Protein AF-A0A6N6KMP3-F1 (afdb_monomer)

Secondary structure (DSSP, 8-state):
---SS--PPP---GGGGEETTTTEEPP--SSPPPPHHHHHHHHHHH--HHHHHHHHHHHHHHHTTTT-BPTTS--EEEEEETTT-HHHHHHHHHHHHHHHHHTT---SSS---TTTTSTT-EEEEEE-TT-SSGGGSEEEEEEEEE--TTTGGGSTTTTT-EE-HHHHTS-EEEEEEEEE-HHHHHH-HHHHHHHHHHHHHHHHHH-TTS-EEE-PPP--HHHHTTTHHHHHHHHHHHH----SSEE-

Sequence (248 aa):
MKNKLKAEELNADPAQYFDNEKGLYNPVPVFPFLTEQDVIDTVAGMIDGDILRKEIDTLTHHSEFSDSIITNTNYVICLIRWHEYPELVKMLSIIREWAFRSEGGGVGDADYDDFDLQSEMEQLIILNPDAEDLHGCIVGGYRFVIHNEQTYEHGPMGDHFQFSEKFKQEKWVELGRSFINPYIQMRDKRGSIDFVLHGLGYINAKYPETKGFFGKVTLYNIYEQQGADAFFLAVAKKYFCQSDDVFV

Radius of gyration: 19.0 Å; Cα contacts (8 Å, |Δi|>4): 388; chains: 1; bounding box: 40×50×45 Å

Foldseek 3Di:
DPQLPAWDFDPDDQVVQQDPVVRAGFFDARTDADDPVSLLVLCVVPADPVLQLVLLVVQLVVQVVPVQADPPASKGKDKDACPPRPRVNQLQQSQLQNFQRVQRGHRGNGDDDPLSNDPQKIKTWIADSPDPRPNRGTFWTWIKGKAALPCCCVHPCVVPKDFDSVLRHFIEIETDSGGGRPVNCVVPVPVSVVRHVVNLVVVCVVCVRHPYYDYDDDRDPSCVRRCNVVVVVVCCVVPPDDDPGMGD

Nearest PDB structures (foldseek):
  2g0b-assembly11_D  TM=6.116E-01  e=8.071E-03  uncultured bacterium
  5jpq-assembly1_j  TM=4.821E-01  e=4.080E-02  Thermochaetoides thermophila
  6rxt-assembly1_CR  TM=5.560E-01  e=1.711E-01  Thermochaetoides thermophila
  7mq8-assembly1_NJ  TM=4.884E-01  e=1.177E-01  Homo sapiens
  4hkf-assembly1_A  TM=5.386E-01  e=3.847E-01  Danio rerio

Solvent-accessible surface area (backbone atoms only — not comparable to full-atom values): 14029 Å² total; per-residue (Å²): 131,78,79,78,54,53,54,65,80,48,94,68,67,68,80,80,35,51,36,79,89,77,74,40,45,47,74,56,46,46,25,75,64,74,51,73,64,59,50,51,58,44,45,74,74,74,49,56,66,72,58,31,49,52,50,48,52,52,52,52,57,55,32,77,80,42,101,30,56,44,85,100,56,78,36,34,54,42,80,43,46,59,82,78,41,62,48,54,44,52,50,49,18,41,44,43,26,47,26,34,16,70,60,39,42,52,60,50,63,43,47,80,58,78,62,53,71,38,91,73,28,34,36,40,38,32,30,33,80,85,43,88,50,77,86,52,27,50,43,25,29,33,32,36,36,76,36,45,66,84,42,52,73,77,39,89,58,26,80,66,38,50,69,32,72,76,50,33,73,43,31,36,34,41,45,41,79,72,42,50,22,56,78,47,36,77,77,35,62,64,59,45,52,51,54,42,50,48,46,54,52,50,51,47,69,75,44,69,82,43,80,47,76,47,65,86,84,86,83,43,72,37,36,54,71,57,49,44,54,61,51,50,51,52,50,43,70,71,75,51,79,90,65,86,44,60,47,119

Mean predicted aligned error: 6.11 Å

Structure (mmCIF, N/CA/C/O backbone):
data_AF-A0A6N6KMP3-F1
#
_entry.id   AF-A0A6N6KMP3-F1
#
loop_
_atom_site.group_PDB
_atom_site.id
_atom_site.type_symbol
_atom_site.label_atom_id
_atom_site.label_alt_id
_atom_site.label_comp_id
_atom_site.label_asym_id
_atom_site.label_entity_id
_atom_site.label_seq_id
_atom_site.pdbx_PDB_ins_code
_atom_site.Cartn_x
_atom_site.Cartn_y
_atom_site.Cartn_z
_atom_site.occupancy
_atom_site.B_iso_or_equiv
_atom_site.auth_seq_id
_atom_site.auth_comp_id
_atom_site.auth_asym_id
_atom_site.auth_atom_id
_atom_site.pdbx_PDB_model_num
ATOM 1 N N . MET A 1 1 ? -7.975 2.717 -21.475 1.00 50.44 1 MET A N 1
ATOM 2 C CA . MET A 1 1 ? -6.552 2.329 -21.360 1.00 50.44 1 MET A CA 1
ATOM 3 C C . MET A 1 1 ? -6.217 1.366 -22.487 1.00 50.44 1 MET A C 1
ATOM 5 O O . MET A 1 1 ? -7.117 0.682 -22.956 1.00 50.44 1 MET A O 1
ATOM 9 N N . LYS A 1 2 ? -4.973 1.350 -22.979 1.00 51.84 2 LYS A N 1
ATOM 10 C CA . LYS A 1 2 ? -4.492 0.228 -23.802 1.00 51.84 2 LYS A CA 1
ATOM 11 C C . LYS A 1 2 ? -4.362 -0.979 -22.861 1.00 51.84 2 LYS A C 1
ATOM 13 O O . LYS A 1 2 ? -3.824 -0.781 -21.778 1.00 51.84 2 LYS A O 1
ATOM 18 N N . ASN A 1 3 ? -4.834 -2.161 -23.266 1.00 63.94 3 ASN A N 1
ATOM 19 C CA . ASN A 1 3 ? -4.744 -3.406 -22.486 1.00 63.94 3 ASN A CA 1
ATOM 20 C C . ASN A 1 3 ? -3.289 -3.908 -22.427 1.00 63.94 3 ASN A C 1
ATOM 22 O O . ASN A 1 3 ? -2.947 -4.881 -23.095 1.00 63.94 3 ASN A O 1
ATOM 26 N N . LYS A 1 4 ? -2.399 -3.160 -21.770 1.00 68.38 4 LYS A N 1
ATOM 27 C CA . LYS A 1 4 ? -0.954 -3.417 -21.786 1.00 68.38 4 LYS A CA 1
ATOM 28 C C . LYS A 1 4 ? -0.533 -4.486 -20.787 1.00 68.38 4 LYS A C 1
ATOM 30 O O . LYS A 1 4 ? 0.397 -5.220 -21.093 1.00 68.38 4 LYS A O 1
ATOM 35 N N . LEU A 1 5 ? -1.193 -4.563 -19.630 1.00 78.69 5 LEU A N 1
ATOM 36 C CA . LEU A 1 5 ? -0.863 -5.549 -18.601 1.00 78.69 5 LEU A CA 1
ATOM 37 C C . LEU A 1 5 ? -1.937 -6.630 -18.486 1.00 78.69 5 LEU A C 1
ATOM 39 O O . LEU A 1 5 ? -1.693 -7.631 -17.827 1.00 78.69 5 LEU A O 1
ATOM 43 N N . LYS A 1 6 ? -3.103 -6.492 -19.123 1.00 79.19 6 LYS A N 1
ATOM 44 C CA . LYS A 1 6 ? -4.164 -7.500 -19.057 1.00 79.19 6 LYS A CA 1
ATOM 45 C C . LYS A 1 6 ? -3.660 -8.895 -19.446 1.00 79.19 6 LYS A C 1
ATOM 47 O O . LYS A 1 6 ? -3.143 -9.098 -20.543 1.00 79.19 6 LYS A O 1
ATOM 52 N N . ALA A 1 7 ? -3.863 -9.847 -18.543 1.00 76.56 7 ALA A N 1
ATOM 53 C CA . ALA A 1 7 ? -3.438 -11.231 -18.684 1.00 76.56 7 ALA A CA 1
ATOM 54 C C . A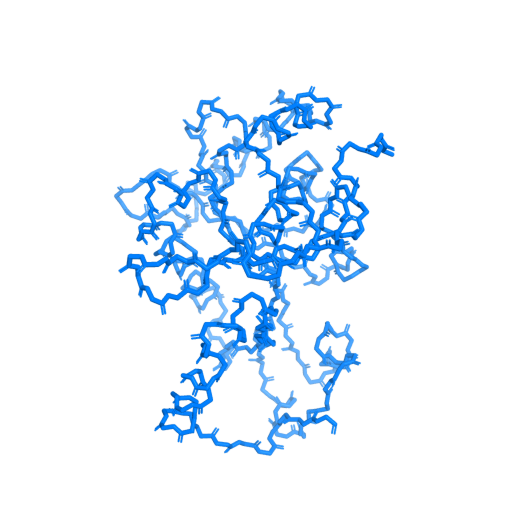LA A 1 7 ? -4.620 -12.175 -18.938 1.00 76.56 7 ALA A C 1
ATOM 56 O O . ALA A 1 7 ? -5.740 -11.925 -18.491 1.00 76.56 7 ALA A O 1
ATOM 57 N N . GLU A 1 8 ? -4.346 -13.286 -19.620 1.00 78.25 8 GLU A N 1
ATOM 58 C CA . GLU A 1 8 ? -5.228 -14.455 -19.659 1.00 78.25 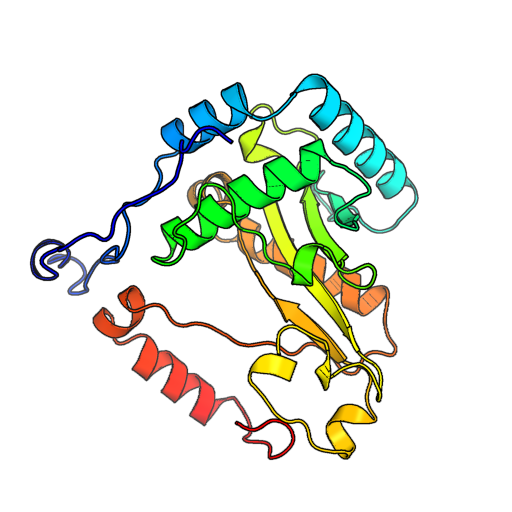8 GLU A CA 1
ATOM 59 C C . GLU A 1 8 ? -4.728 -15.511 -18.664 1.00 78.25 8 GLU A C 1
ATOM 61 O O . GLU A 1 8 ? -3.536 -15.566 -18.355 1.00 78.25 8 GLU A O 1
ATOM 66 N N . GLU A 1 9 ? -5.645 -16.326 -18.142 1.00 77.31 9 GLU A N 1
ATOM 67 C CA . GLU A 1 9 ? -5.324 -17.396 -17.194 1.00 77.31 9 GLU A CA 1
ATOM 68 C C . GLU A 1 9 ? -4.389 -18.435 -17.831 1.00 77.31 9 GLU A C 1
ATOM 70 O O . GLU A 1 9 ? -4.577 -18.860 -18.976 1.00 77.31 9 GLU A O 1
ATOM 75 N N . LEU A 1 10 ? -3.369 -18.850 -17.082 1.00 76.50 10 LEU A N 1
ATOM 76 C CA . LEU A 1 10 ? -2.407 -19.855 -17.511 1.00 76.50 10 LEU A CA 1
ATOM 77 C C . LEU A 1 10 ? -2.836 -21.250 -17.056 1.00 76.50 10 LEU A C 1
ATOM 79 O O . LEU A 1 10 ? -3.041 -21.503 -15.874 1.00 76.50 10 LEU A O 1
ATOM 83 N N . ASN A 1 11 ? -2.828 -22.205 -17.987 1.00 75.50 11 ASN A N 1
ATOM 84 C CA . ASN A 1 11 ? -2.826 -23.629 -17.647 1.00 75.50 11 ASN A CA 1
ATOM 85 C C . ASN A 1 11 ? -1.380 -24.099 -17.420 1.00 75.50 11 ASN A C 1
ATOM 87 O O . ASN A 1 11 ? -0.785 -24.738 -18.290 1.00 75.50 11 ASN A O 1
ATOM 91 N N . ALA A 1 12 ? -0.791 -23.723 -16.282 1.00 73.31 12 ALA A N 1
ATOM 92 C CA . ALA A 1 12 ? 0.568 -24.119 -15.911 1.00 73.31 12 ALA A CA 1
ATOM 93 C C . ALA A 1 12 ? 0.590 -25.518 -15.264 1.00 73.31 12 ALA A C 1
ATOM 95 O O . ALA A 1 12 ? -0.240 -25.821 -14.410 1.00 73.31 12 ALA A O 1
ATOM 96 N N . ASP A 1 13 ? 1.553 -26.364 -15.646 1.00 80.38 13 ASP A N 1
ATOM 97 C CA . ASP A 1 13 ? 1.805 -27.654 -14.990 1.00 80.38 13 ASP A CA 1
ATOM 98 C C . ASP A 1 13 ? 2.639 -27.432 -13.713 1.00 80.38 13 ASP A C 1
ATOM 100 O O . ASP A 1 13 ? 3.815 -27.062 -13.825 1.00 80.38 13 ASP A O 1
ATOM 104 N N . PRO A 1 14 ? 2.089 -27.669 -12.502 1.00 75.38 14 PRO A N 1
ATOM 105 C CA . PRO A 1 14 ? 2.801 -27.435 -11.246 1.00 75.38 14 PRO A CA 1
ATOM 106 C C . PRO A 1 14 ? 4.126 -28.197 -11.137 1.00 75.38 14 PRO A C 1
ATOM 108 O O . PRO A 1 14 ? 5.061 -27.715 -10.497 1.00 75.38 14 PRO A O 1
ATOM 111 N N . ALA A 1 15 ? 4.249 -29.357 -11.795 1.00 79.69 15 ALA A N 1
ATOM 112 C CA . ALA A 1 15 ? 5.469 -30.162 -11.757 1.00 79.69 15 ALA A CA 1
ATOM 113 C C . ALA A 1 15 ? 6.693 -29.418 -12.323 1.00 79.69 15 ALA A C 1
ATOM 115 O O . ALA A 1 15 ? 7.821 -29.681 -11.907 1.00 79.69 15 ALA A O 1
ATOM 116 N N . GLN A 1 16 ? 6.481 -28.462 -13.233 1.00 81.56 16 GLN A N 1
ATOM 117 C CA . GLN A 1 16 ? 7.553 -27.670 -13.849 1.00 81.56 16 GLN A CA 1
ATOM 118 C C . GLN A 1 16 ? 8.160 -26.631 -12.900 1.00 81.56 16 GLN A C 1
ATOM 120 O O . GLN A 1 16 ? 9.253 -26.130 -13.155 1.00 81.56 16 GLN A O 1
ATOM 125 N N . TYR A 1 17 ? 7.471 -26.320 -11.802 1.00 79.38 17 TYR A N 1
ATOM 126 C CA . TYR A 1 17 ? 7.887 -25.306 -10.838 1.00 79.38 17 TYR A CA 1
ATOM 127 C C . TYR A 1 17 ? 8.555 -25.911 -9.600 1.00 79.38 17 TYR A C 1
ATOM 129 O O . TYR A 1 17 ? 8.973 -25.168 -8.716 1.00 79.38 17 TYR A O 1
ATOM 137 N N . PHE A 1 18 ? 8.708 -27.235 -9.522 1.00 80.38 18 PHE A N 1
ATOM 138 C CA . PHE A 1 18 ? 9.383 -27.879 -8.399 1.00 80.38 18 PHE A CA 1
ATOM 139 C C . PHE A 1 18 ? 10.895 -27.593 -8.399 1.00 80.38 18 PHE A C 1
ATOM 141 O O . PHE A 1 18 ? 11.622 -27.972 -9.321 1.00 80.38 18 PHE A O 1
ATOM 148 N N . ASP A 1 19 ? 11.382 -26.943 -7.343 1.00 79.00 19 ASP A N 1
ATOM 149 C CA . ASP A 1 19 ? 12.804 -26.729 -7.093 1.00 79.00 19 ASP A CA 1
ATOM 150 C C . ASP A 1 19 ? 13.384 -27.970 -6.400 1.00 79.00 19 ASP A C 1
ATOM 152 O O . ASP A 1 19 ? 13.209 -28.183 -5.196 1.00 79.00 19 ASP A O 1
ATOM 156 N N . ASN A 1 20 ? 14.086 -28.801 -7.174 1.00 84.75 20 ASN A N 1
ATOM 157 C CA . ASN A 1 20 ? 14.710 -30.028 -6.673 1.00 84.75 20 ASN A CA 1
ATOM 158 C C . ASN A 1 20 ? 15.816 -29.768 -5.639 1.00 84.75 20 ASN A C 1
ATOM 160 O O . ASN A 1 20 ? 16.082 -30.641 -4.815 1.00 84.75 20 ASN A O 1
ATOM 164 N N . GLU A 1 21 ? 16.465 -28.601 -5.669 1.00 83.44 21 GLU A N 1
ATOM 165 C CA . GLU A 1 21 ? 17.522 -28.264 -4.712 1.00 83.44 21 GLU A CA 1
ATOM 166 C C . GLU A 1 21 ? 16.935 -27.856 -3.361 1.00 83.44 21 GLU A C 1
ATOM 168 O O . GLU A 1 21 ? 17.443 -28.260 -2.313 1.00 83.44 21 GLU A O 1
ATOM 173 N N . LYS A 1 22 ? 15.844 -27.081 -3.375 1.00 77.94 22 LYS A N 1
ATOM 174 C CA . LYS A 1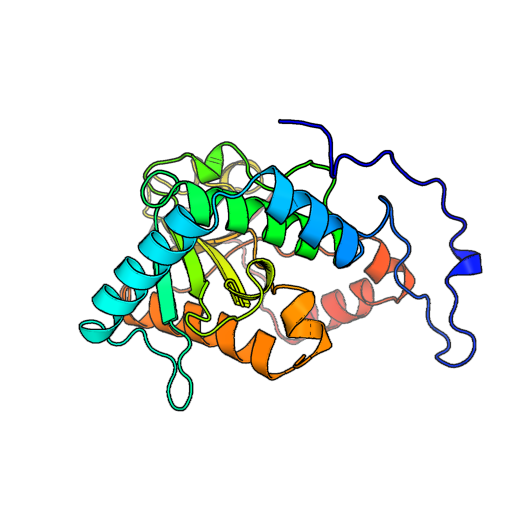 22 ? 15.156 -26.635 -2.153 1.00 77.94 22 LYS A CA 1
ATOM 175 C C . LYS A 1 22 ? 14.133 -27.640 -1.626 1.00 77.94 22 LYS A C 1
ATOM 177 O O . LYS A 1 22 ? 13.713 -27.518 -0.478 1.00 77.94 22 LYS A O 1
ATOM 182 N N . GLY A 1 23 ? 13.725 -28.610 -2.444 1.00 79.31 23 GLY A N 1
ATOM 183 C CA . GLY A 1 23 ? 12.670 -29.568 -2.110 1.00 79.31 23 GLY A CA 1
ATOM 184 C C . GLY A 1 23 ? 11.295 -28.913 -1.947 1.00 79.31 23 GLY A C 1
ATOM 185 O O . GLY A 1 23 ? 10.485 -29.390 -1.155 1.00 79.31 23 GLY A O 1
ATOM 186 N N . LEU A 1 24 ? 11.049 -27.802 -2.648 1.00 75.75 24 LEU A N 1
ATOM 187 C CA . LEU A 1 24 ? 9.839 -26.982 -2.539 1.00 75.75 24 LEU A CA 1
ATOM 188 C C . LEU A 1 24 ? 9.375 -26.532 -3.928 1.00 75.75 24 LEU A C 1
ATOM 190 O O . LEU A 1 24 ? 10.182 -26.396 -4.844 1.00 75.75 24 LEU A O 1
ATOM 194 N N . TYR A 1 25 ? 8.081 -26.262 -4.086 1.00 70.12 25 TYR A N 1
ATOM 195 C CA . TYR A 1 25 ? 7.560 -25.636 -5.302 1.00 70.12 25 TYR A CA 1
ATOM 196 C C . TYR A 1 25 ? 7.893 -24.142 -5.323 1.00 70.12 25 TYR A C 1
ATOM 198 O O . TYR A 1 25 ? 7.677 -23.434 -4.341 1.00 70.12 25 TYR A O 1
ATOM 206 N N . ASN A 1 26 ? 8.390 -23.654 -6.457 1.00 72.69 26 ASN A N 1
ATOM 207 C CA . ASN A 1 26 ? 8.360 -22.232 -6.771 1.00 72.69 26 ASN A CA 1
ATOM 208 C C . ASN A 1 26 ? 6.904 -21.783 -6.997 1.00 72.69 26 ASN A C 1
ATOM 210 O O . ASN A 1 26 ? 6.050 -22.616 -7.313 1.00 72.69 26 ASN A O 1
ATOM 214 N N . PRO A 1 27 ? 6.608 -20.477 -6.874 1.00 69.81 27 PRO A N 1
ATOM 215 C CA . PRO A 1 27 ? 5.282 -19.950 -7.170 1.00 69.81 27 PRO A CA 1
ATOM 216 C C . PRO A 1 27 ? 4.770 -20.357 -8.559 1.00 69.81 27 PRO A C 1
ATOM 218 O O . PRO A 1 27 ? 5.424 -20.076 -9.564 1.00 69.81 27 PRO A O 1
ATOM 221 N N . VAL A 1 28 ? 3.593 -20.992 -8.608 1.00 71.56 28 VAL A N 1
ATOM 222 C CA . VAL A 1 28 ? 2.886 -21.341 -9.852 1.00 71.56 28 VAL A CA 1
ATOM 223 C C . VAL A 1 28 ? 1.883 -20.237 -10.200 1.00 71.56 28 VAL A C 1
ATOM 225 O O . VAL A 1 28 ? 0.859 -20.110 -9.526 1.00 71.56 28 VAL A O 1
ATOM 228 N N . PRO A 1 29 ? 2.144 -19.423 -11.231 1.00 70.00 29 PRO A N 1
ATOM 229 C CA . PRO A 1 29 ? 1.262 -18.322 -11.582 1.00 70.00 29 PRO A CA 1
ATOM 230 C C . PRO A 1 29 ? -0.087 -18.827 -12.105 1.00 70.00 29 PRO A C 1
ATOM 232 O O . PRO A 1 29 ? -0.127 -19.641 -13.026 1.00 70.00 29 PRO A O 1
ATOM 235 N N . VAL A 1 30 ? -1.185 -18.277 -11.580 1.00 69.31 30 VAL A N 1
ATOM 236 C CA . VAL A 1 30 ? -2.512 -18.377 -12.222 1.00 69.31 30 VAL A CA 1
ATOM 237 C C . VAL A 1 30 ? -2.580 -17.434 -13.435 1.00 69.31 30 VAL A C 1
ATOM 239 O O . VAL A 1 30 ? -3.180 -17.765 -14.453 1.00 69.31 30 VAL A O 1
ATOM 242 N N . PHE A 1 31 ? -1.880 -16.297 -13.369 1.00 78.44 31 PHE A N 1
ATOM 243 C CA . PHE A 1 31 ? -1.705 -15.324 -14.453 1.00 78.44 31 PHE A CA 1
ATOM 244 C C . PHE A 1 31 ? -0.211 -15.034 -14.664 1.00 78.44 31 PHE A C 1
ATOM 246 O O . PHE A 1 31 ? 0.537 -15.055 -13.687 1.00 78.44 31 PHE A O 1
ATOM 253 N N . PRO A 1 32 ? 0.260 -14.740 -15.892 1.00 77.25 32 PRO A N 1
ATOM 254 C CA . PRO A 1 32 ? 1.677 -14.523 -16.172 1.00 77.25 32 PRO A CA 1
ATOM 255 C C . PRO A 1 32 ? 2.263 -13.408 -15.307 1.00 77.25 32 PRO A C 1
ATOM 257 O O . PRO A 1 32 ? 1.720 -12.307 -15.284 1.00 77.25 32 PRO A O 1
ATOM 260 N N . PHE A 1 33 ? 3.394 -13.666 -14.649 1.00 82.50 33 PHE A N 1
ATOM 261 C CA . PHE A 1 33 ? 4.142 -12.635 -13.928 1.00 82.50 33 PHE A CA 1
ATOM 262 C C . PHE A 1 33 ? 4.510 -11.462 -14.846 1.00 82.50 33 PHE A C 1
ATOM 264 O O . PHE A 1 33 ? 4.796 -11.662 -16.025 1.00 82.50 33 PHE A O 1
ATOM 271 N N . LEU A 1 34 ? 4.554 -10.250 -14.286 1.00 86.44 34 LEU A N 1
ATOM 272 C CA . LEU A 1 34 ? 5.099 -9.086 -14.984 1.00 86.44 34 LEU A CA 1
ATOM 273 C C . LEU A 1 34 ? 6.614 -9.024 -14.822 1.00 86.44 34 LEU A C 1
ATOM 275 O O . LEU A 1 34 ? 7.138 -9.119 -13.706 1.00 86.44 34 LEU A O 1
ATOM 279 N N . THR A 1 35 ? 7.311 -8.815 -15.934 1.00 90.19 35 THR A N 1
ATOM 280 C CA . THR A 1 35 ? 8.724 -8.444 -15.913 1.00 90.19 35 THR A CA 1
ATOM 281 C C . THR A 1 35 ? 8.876 -6.963 -15.569 1.00 90.19 35 THR A C 1
ATOM 283 O O . THR A 1 35 ? 7.962 -6.163 -15.762 1.00 90.19 35 THR A O 1
ATOM 286 N N . GLU A 1 36 ? 10.061 -6.569 -15.094 1.00 93.25 36 GLU A N 1
ATOM 287 C CA . GLU A 1 36 ? 10.375 -5.149 -14.886 1.00 93.25 36 GLU A CA 1
ATOM 288 C C . GLU A 1 36 ? 10.214 -4.341 -16.191 1.00 93.25 36 GLU A C 1
ATOM 290 O O . GLU A 1 36 ? 9.711 -3.220 -16.162 1.00 93.25 36 GLU A O 1
ATOM 295 N N . GLN A 1 37 ? 10.548 -4.927 -17.349 1.00 93.38 37 GLN A N 1
ATOM 296 C CA . GLN A 1 37 ? 10.396 -4.260 -18.644 1.00 93.38 37 GLN A CA 1
ATOM 297 C C . GLN A 1 37 ? 8.925 -4.006 -19.007 1.00 93.38 37 GLN A C 1
ATOM 299 O O . GLN A 1 37 ? 8.612 -2.926 -19.503 1.00 93.38 37 GLN A O 1
ATOM 304 N N . ASP A 1 38 ? 8.015 -4.943 -18.711 1.00 92.06 38 ASP A N 1
ATOM 305 C CA . ASP A 1 38 ? 6.574 -4.753 -18.951 1.00 92.06 38 ASP A CA 1
ATOM 306 C C . ASP A 1 38 ? 6.037 -3.538 -18.177 1.00 92.06 38 ASP A C 1
ATOM 308 O O . ASP A 1 38 ? 5.211 -2.763 -18.676 1.00 92.06 38 ASP A O 1
ATOM 312 N N . VAL A 1 39 ? 6.538 -3.346 -16.953 1.00 94.25 39 VAL A N 1
ATOM 313 C CA . VAL A 1 39 ? 6.183 -2.211 -16.095 1.00 94.25 39 VAL A CA 1
ATOM 314 C C . VAL A 1 39 ? 6.790 -0.919 -16.625 1.00 94.25 39 VAL A C 1
ATOM 316 O O . VAL A 1 39 ? 6.062 0.063 -16.762 1.00 94.25 39 VAL A O 1
ATOM 319 N N . ILE A 1 40 ? 8.072 -0.919 -16.999 1.00 94.81 40 ILE A N 1
ATOM 320 C CA . ILE A 1 40 ? 8.741 0.239 -17.615 1.00 94.81 40 ILE A CA 1
ATOM 321 C C . ILE A 1 40 ? 7.985 0.698 -18.869 1.00 94.81 40 ILE A C 1
ATOM 323 O O . ILE A 1 40 ? 7.652 1.879 -19.000 1.00 94.81 40 ILE A O 1
ATOM 327 N N . ASP A 1 41 ? 7.643 -0.229 -19.764 1.00 93.19 41 ASP A N 1
ATOM 328 C CA . ASP A 1 41 ? 6.931 0.064 -21.014 1.00 93.19 41 ASP A CA 1
ATOM 329 C C . ASP A 1 41 ? 5.502 0.569 -20.766 1.00 93.19 41 ASP A C 1
ATOM 331 O O . ASP A 1 41 ? 4.935 1.345 -21.556 1.00 93.19 41 ASP A O 1
ATOM 335 N N . THR A 1 42 ? 4.886 0.122 -19.672 1.00 92.62 42 THR A N 1
ATOM 336 C CA . THR A 1 42 ? 3.564 0.584 -19.246 1.00 92.62 42 THR A CA 1
ATOM 337 C C . THR A 1 42 ? 3.642 1.993 -18.682 1.00 92.62 42 THR A C 1
ATOM 339 O O . THR A 1 42 ? 2.932 2.866 -19.186 1.00 92.62 42 THR A O 1
ATOM 342 N N . VAL A 1 43 ? 4.557 2.244 -17.742 1.00 93.94 43 VAL A N 1
ATOM 343 C CA . VAL A 1 43 ? 4.823 3.566 -17.157 1.00 93.94 43 VAL A CA 1
ATOM 344 C C . VAL A 1 43 ? 5.132 4.582 -18.252 1.00 93.94 43 VAL A C 1
ATOM 346 O O . VAL A 1 43 ? 4.434 5.588 -18.357 1.00 93.94 43 VAL A O 1
ATOM 349 N N . ALA A 1 44 ? 6.070 4.278 -19.152 1.00 92.62 44 ALA A N 1
ATOM 350 C CA . ALA A 1 44 ? 6.448 5.166 -20.254 1.00 92.62 44 ALA A CA 1
ATOM 351 C C . ALA A 1 44 ? 5.284 5.502 -21.206 1.00 92.62 44 ALA A C 1
ATOM 353 O O . ALA A 1 44 ? 5.317 6.511 -21.906 1.00 92.62 44 ALA A O 1
ATOM 354 N N . GLY A 1 45 ? 4.255 4.650 -21.273 1.00 91.00 45 GLY A N 1
ATOM 355 C CA . GLY A 1 45 ? 3.095 4.865 -22.138 1.00 91.00 45 GLY A CA 1
ATOM 356 C C . GLY A 1 45 ? 1.852 5.427 -21.451 1.00 91.00 45 GLY A C 1
ATOM 357 O O . GLY A 1 45 ? 0.889 5.719 -22.163 1.00 91.00 45 GLY A O 1
ATOM 358 N N . MET A 1 46 ? 1.822 5.500 -20.118 1.00 90.69 46 MET A N 1
ATOM 359 C CA . MET A 1 46 ? 0.611 5.826 -19.348 1.00 90.69 46 MET A CA 1
ATOM 360 C C . MET A 1 46 ? 0.797 6.930 -18.311 1.00 90.69 46 MET A C 1
ATOM 362 O O . MET A 1 46 ? -0.207 7.509 -17.898 1.00 90.69 46 MET A O 1
ATOM 366 N N . ILE A 1 47 ? 2.037 7.209 -17.918 1.00 94.81 47 ILE A N 1
ATOM 367 C CA . ILE A 1 47 ? 2.376 8.195 -16.897 1.00 94.81 47 ILE A CA 1
ATOM 368 C C . ILE A 1 47 ? 3.018 9.413 -17.551 1.00 94.81 47 ILE A C 1
ATOM 370 O O . ILE A 1 47 ? 3.949 9.285 -18.350 1.00 94.81 47 ILE A O 1
ATOM 374 N N . ASP A 1 48 ? 2.543 10.598 -17.178 1.00 97.00 48 ASP A N 1
ATOM 375 C CA . ASP A 1 48 ? 3.245 11.849 -17.454 1.00 97.00 48 ASP A CA 1
ATOM 376 C C . ASP A 1 48 ? 4.308 12.066 -16.368 1.00 97.00 48 ASP A C 1
ATOM 378 O O . ASP A 1 48 ? 4.010 12.441 -15.232 1.00 97.00 48 ASP A O 1
ATOM 382 N N . GLY A 1 49 ? 5.566 11.787 -16.714 1.00 96.06 49 GLY A N 1
ATOM 383 C CA . GLY A 1 49 ? 6.681 11.857 -15.771 1.00 96.06 49 GLY A CA 1
ATOM 384 C C . GLY A 1 49 ? 6.923 13.255 -15.197 1.00 96.06 49 GLY A C 1
ATOM 385 O O . GLY A 1 49 ? 7.350 13.364 -14.049 1.00 96.06 49 GLY A O 1
ATOM 386 N N . ASP A 1 50 ? 6.627 14.319 -15.946 1.00 96.94 50 ASP A N 1
ATOM 387 C CA . ASP A 1 50 ? 6.841 15.692 -15.481 1.00 96.94 50 ASP A CA 1
ATOM 388 C C . ASP A 1 50 ? 5.772 16.106 -14.466 1.00 96.94 50 ASP A C 1
ATOM 390 O O . ASP A 1 50 ? 6.070 16.799 -13.489 1.00 96.94 50 ASP A O 1
ATOM 394 N N . ILE A 1 51 ? 4.521 15.688 -14.682 1.00 97.94 51 ILE A N 1
ATOM 395 C CA . ILE A 1 51 ? 3.437 15.908 -13.717 1.00 97.94 51 ILE A CA 1
ATOM 396 C C . ILE A 1 51 ? 3.670 15.054 -12.468 1.00 97.94 51 ILE A C 1
ATOM 398 O O . ILE A 1 51 ? 3.626 15.596 -11.365 1.00 97.94 51 ILE A O 1
ATOM 402 N N . LEU A 1 52 ? 4.006 13.768 -12.627 1.00 98.06 52 LEU A N 1
ATOM 403 C CA . LEU A 1 52 ? 4.293 12.881 -11.497 1.00 98.06 52 LEU A CA 1
ATOM 404 C C . LEU A 1 52 ? 5.414 13.436 -10.607 1.00 98.06 52 LEU A C 1
ATOM 406 O O . LEU A 1 52 ? 5.271 13.462 -9.387 1.00 98.06 52 LEU A O 1
ATOM 410 N N . ARG A 1 53 ? 6.515 13.921 -11.198 1.00 97.38 53 ARG A N 1
ATOM 411 C CA . ARG A 1 53 ? 7.614 14.524 -10.425 1.00 97.38 53 ARG A CA 1
ATOM 412 C C . ARG A 1 53 ? 7.152 15.748 -9.635 1.00 97.38 53 ARG A C 1
ATOM 414 O O . ARG A 1 53 ? 7.463 15.841 -8.457 1.00 97.38 53 ARG A O 1
ATOM 421 N N . LYS A 1 54 ? 6.327 16.625 -10.218 1.00 98.06 54 LYS A N 1
ATOM 422 C CA . LYS A 1 54 ? 5.755 17.776 -9.490 1.00 98.06 54 LYS A CA 1
ATOM 423 C C . LYS A 1 54 ? 4.839 17.361 -8.338 1.00 98.06 54 LYS A C 1
ATOM 425 O O . LYS A 1 54 ? 4.841 18.014 -7.293 1.00 98.06 54 LYS A O 1
ATOM 430 N N . GLU A 1 55 ? 4.036 16.314 -8.526 1.00 98.19 55 GLU A N 1
ATOM 431 C CA . GLU A 1 55 ? 3.182 15.762 -7.467 1.00 98.19 55 GLU A CA 1
ATOM 432 C C . GLU A 1 55 ? 4.032 15.213 -6.310 1.00 98.19 55 GLU A C 1
ATOM 434 O O . GLU A 1 55 ? 3.767 15.538 -5.151 1.00 98.19 55 GLU A O 1
ATOM 439 N N . ILE A 1 56 ? 5.097 14.466 -6.626 1.00 97.75 56 ILE A N 1
ATOM 440 C CA . ILE A 1 56 ? 6.065 13.959 -5.642 1.00 97.75 56 ILE A CA 1
ATOM 441 C C . ILE A 1 56 ? 6.768 15.116 -4.927 1.00 97.75 56 ILE A C 1
ATOM 443 O O . ILE A 1 56 ? 6.782 15.130 -3.703 1.00 97.75 56 ILE A O 1
ATOM 447 N N . ASP A 1 57 ? 7.278 16.116 -5.647 1.00 96.75 57 ASP A N 1
ATOM 448 C CA . ASP A 1 57 ? 7.950 17.282 -5.055 1.00 96.75 57 ASP A CA 1
ATOM 449 C C . ASP A 1 57 ? 7.031 18.034 -4.082 1.00 96.75 57 ASP A C 1
ATOM 451 O O . ASP A 1 57 ? 7.451 18.443 -2.999 1.00 96.75 57 ASP A O 1
ATOM 455 N N . THR A 1 58 ? 5.752 18.177 -4.441 1.00 96.88 58 THR A N 1
ATOM 456 C CA . THR A 1 58 ? 4.738 18.804 -3.581 1.00 96.88 58 THR A CA 1
ATOM 457 C C . THR A 1 58 ? 4.543 18.013 -2.287 1.00 96.88 58 THR A C 1
ATOM 459 O O . THR A 1 58 ? 4.531 18.593 -1.200 1.00 96.88 58 THR A O 1
ATOM 462 N N . LEU A 1 59 ? 4.412 16.687 -2.386 1.00 96.06 59 LEU A N 1
ATOM 463 C CA . LEU A 1 59 ? 4.257 15.801 -1.230 1.00 96.06 59 LEU A CA 1
ATOM 464 C C . LEU A 1 59 ? 5.509 15.780 -0.346 1.00 96.06 59 LEU A C 1
ATOM 466 O O . LEU A 1 59 ? 5.400 15.852 0.879 1.00 96.06 59 LEU A O 1
ATOM 470 N N . THR A 1 60 ? 6.692 15.755 -0.956 1.00 94.75 60 THR A N 1
ATOM 471 C CA . THR A 1 60 ? 7.977 15.842 -0.258 1.00 94.75 60 THR A CA 1
ATOM 472 C C . THR A 1 60 ? 8.094 17.161 0.492 1.00 94.75 60 THR A C 1
ATOM 474 O O . THR A 1 60 ? 8.422 17.155 1.674 1.00 94.75 60 THR A O 1
ATOM 477 N N . HIS A 1 61 ? 7.733 18.286 -0.124 1.00 93.38 61 HIS A N 1
ATOM 478 C CA . HIS A 1 61 ? 7.746 19.575 0.566 1.00 93.38 61 HIS A CA 1
ATOM 479 C C . HIS A 1 61 ? 6.759 19.621 1.741 1.00 93.38 61 HIS A C 1
ATOM 481 O O . HIS A 1 61 ? 7.104 20.101 2.817 1.00 93.38 61 HIS A O 1
ATOM 487 N N . HIS A 1 62 ? 5.548 19.070 1.591 1.00 91.69 62 HIS A N 1
ATOM 488 C CA . HIS A 1 62 ? 4.616 18.939 2.719 1.00 91.69 62 HIS A CA 1
ATOM 489 C C . HIS A 1 62 ? 5.214 18.110 3.864 1.00 91.69 62 HIS A C 1
ATOM 491 O O . HIS A 1 62 ? 5.006 18.447 5.031 1.00 91.69 62 HIS A O 1
ATOM 497 N N . SER A 1 63 ? 5.995 17.077 3.538 1.00 87.69 63 SER A N 1
ATOM 498 C CA . SER A 1 63 ? 6.645 16.227 4.533 1.00 87.69 63 SER A CA 1
ATOM 499 C C . SER A 1 63 ? 7.763 16.901 5.319 1.00 87.69 63 SER A C 1
ATOM 501 O O . SER A 1 63 ? 8.077 16.452 6.409 1.00 87.69 63 SER A O 1
ATOM 503 N N . GLU A 1 64 ? 8.331 18.008 4.839 1.00 85.38 64 GLU A N 1
ATOM 504 C CA . GLU A 1 64 ? 9.320 18.776 5.612 1.00 85.38 64 GLU A CA 1
ATOM 505 C C . GLU A 1 64 ? 8.692 19.439 6.850 1.00 85.38 64 GLU A C 1
ATOM 507 O O . GLU A 1 64 ? 9.389 19.782 7.806 1.00 85.38 64 GLU A O 1
ATOM 512 N N . PHE A 1 65 ? 7.366 19.608 6.842 1.00 85.38 65 PHE A N 1
ATOM 513 C CA . PHE A 1 65 ? 6.597 20.226 7.924 1.00 85.38 65 PHE A CA 1
ATOM 514 C C . PHE A 1 65 ? 5.762 19.222 8.722 1.00 85.38 65 PHE A C 1
ATOM 516 O O . PHE A 1 65 ? 5.022 19.620 9.625 1.00 85.38 65 PHE A O 1
ATOM 523 N N . SER A 1 66 ? 5.870 17.931 8.410 1.00 79.50 66 SER A N 1
ATOM 524 C CA . SER A 1 66 ? 5.258 16.849 9.177 1.00 79.50 66 SER A CA 1
ATOM 525 C C . SER A 1 66 ? 6.313 15.819 9.558 1.00 79.50 66 SER A C 1
ATOM 527 O O . SER A 1 66 ? 7.238 15.576 8.804 1.00 79.50 66 SER A O 1
ATOM 529 N N . ASP A 1 67 ? 6.182 15.158 10.707 1.00 86.25 67 ASP A N 1
ATOM 530 C CA . ASP A 1 67 ? 7.108 14.089 11.123 1.00 86.25 67 ASP A CA 1
ATOM 531 C C . ASP A 1 67 ? 6.895 12.794 10.299 1.00 86.25 67 ASP A C 1
ATOM 533 O O . ASP A 1 67 ? 6.649 11.716 10.840 1.00 86.25 67 ASP A O 1
ATOM 537 N N . SER A 1 68 ? 6.906 12.903 8.968 1.00 93.06 68 SER A N 1
ATOM 538 C CA . SER A 1 68 ? 6.570 11.854 8.003 1.00 93.06 68 SER A CA 1
ATOM 539 C C . SER A 1 68 ? 7.751 11.442 7.122 1.00 93.06 68 SER A C 1
ATOM 541 O O . SER A 1 68 ? 7.562 10.714 6.153 1.00 93.06 68 SER A O 1
ATOM 543 N N . ILE A 1 69 ? 8.973 11.858 7.463 1.00 94.75 69 ILE A N 1
ATOM 544 C CA . ILE A 1 69 ? 10.211 11.390 6.827 1.00 94.75 69 ILE A CA 1
ATOM 545 C C . ILE A 1 69 ? 10.792 10.242 7.660 1.00 94.75 69 ILE A C 1
ATOM 547 O O . ILE A 1 69 ? 10.965 10.361 8.877 1.00 94.75 69 ILE A O 1
ATOM 551 N N . ILE A 1 70 ? 11.116 9.121 7.015 1.00 93.25 70 ILE A N 1
ATOM 552 C CA . ILE A 1 70 ? 11.701 7.961 7.696 1.00 93.25 70 ILE A CA 1
ATOM 553 C C . ILE A 1 70 ? 13.158 8.274 8.066 1.00 93.25 70 ILE A C 1
ATOM 555 O O . ILE A 1 70 ? 13.992 8.566 7.209 1.00 93.25 70 ILE A O 1
ATOM 559 N N . THR A 1 71 ? 13.478 8.194 9.360 1.00 88.31 71 THR A N 1
ATOM 560 C CA . THR A 1 71 ? 14.795 8.554 9.908 1.00 88.31 71 THR A CA 1
ATOM 561 C C . THR A 1 71 ? 15.941 7.799 9.227 1.00 88.31 71 THR A C 1
ATOM 563 O O . THR A 1 71 ? 15.854 6.594 9.010 1.00 88.31 71 THR A O 1
ATOM 566 N N . ASN A 1 72 ? 17.052 8.497 8.961 1.00 88.00 72 ASN A N 1
ATOM 567 C CA . ASN A 1 72 ? 18.234 7.984 8.245 1.00 88.00 72 ASN A CA 1
ATOM 568 C C . ASN A 1 72 ? 17.967 7.567 6.788 1.00 88.00 72 ASN A C 1
ATOM 570 O O . ASN A 1 72 ? 18.757 6.825 6.204 1.00 88.00 72 ASN A O 1
ATOM 574 N N . THR A 1 73 ? 16.879 8.056 6.199 1.00 89.94 73 THR A N 1
ATOM 575 C CA . THR A 1 73 ? 16.550 7.901 4.780 1.00 89.94 73 THR A CA 1
ATOM 576 C C . THR A 1 73 ? 16.004 9.224 4.237 1.00 89.94 73 THR A C 1
ATOM 578 O O . THR A 1 73 ? 15.789 10.160 5.006 1.00 89.94 73 THR A O 1
ATOM 581 N N . ASN A 1 74 ? 15.722 9.266 2.934 1.00 90.25 74 ASN A N 1
ATOM 582 C CA . ASN A 1 74 ? 14.961 10.347 2.299 1.00 90.25 74 ASN A CA 1
ATOM 583 C C . ASN A 1 74 ? 13.529 9.909 1.948 1.00 90.25 74 ASN A C 1
ATOM 585 O O . ASN A 1 74 ? 12.851 10.570 1.167 1.00 90.25 74 ASN A O 1
ATOM 589 N N . TYR A 1 75 ? 13.071 8.769 2.475 1.00 95.75 75 TYR A N 1
ATOM 590 C CA . TYR A 1 75 ? 11.754 8.239 2.146 1.00 95.75 75 TYR A CA 1
ATOM 591 C C . TYR A 1 75 ? 10.664 8.965 2.918 1.00 95.75 75 TYR A C 1
ATOM 593 O O . TYR A 1 75 ? 10.779 9.209 4.122 1.00 95.75 75 TYR A O 1
ATOM 601 N N . VAL A 1 76 ? 9.588 9.268 2.204 1.00 97.12 76 VAL A N 1
ATOM 602 C CA . VAL A 1 76 ? 8.483 10.084 2.691 1.00 97.12 76 VAL A CA 1
ATOM 603 C C . VAL A 1 76 ? 7.233 9.227 2.832 1.00 97.12 76 VAL A C 1
ATOM 605 O O . VAL A 1 76 ? 6.869 8.490 1.920 1.00 97.12 76 VAL A O 1
ATOM 608 N N . ILE A 1 77 ? 6.560 9.336 3.973 1.00 97.56 77 ILE A N 1
ATOM 609 C CA . ILE A 1 77 ? 5.255 8.734 4.235 1.00 97.56 77 ILE A CA 1
ATOM 610 C C . ILE A 1 77 ? 4.178 9.748 3.849 1.00 97.56 77 ILE A C 1
ATOM 612 O O . ILE A 1 77 ? 4.070 10.819 4.449 1.00 97.56 77 ILE A O 1
ATOM 616 N N . CYS A 1 78 ? 3.353 9.391 2.872 1.00 96.56 78 CYS A N 1
ATOM 617 C CA . CYS A 1 78 ? 2.261 10.218 2.374 1.00 96.56 78 CYS A CA 1
ATOM 618 C C . CYS A 1 78 ? 0.924 9.533 2.637 1.00 96.56 78 CYS A C 1
ATOM 620 O O . CYS A 1 78 ? 0.789 8.334 2.403 1.00 96.56 78 CYS A O 1
ATOM 622 N N . LEU A 1 79 ? -0.070 10.304 3.077 1.00 96.62 79 LEU A N 1
ATOM 623 C CA . LEU A 1 79 ? -1.470 9.882 3.096 1.00 96.62 79 LEU A CA 1
ATOM 624 C C . LEU A 1 79 ? -2.204 10.725 2.063 1.00 96.62 79 LEU A C 1
ATOM 626 O O . LEU A 1 79 ? -2.211 11.950 2.190 1.00 96.62 79 LEU A O 1
ATOM 630 N N . ILE A 1 80 ? -2.766 10.083 1.045 1.00 96.88 80 ILE A N 1
ATOM 631 C CA . ILE A 1 80 ? -3.470 10.770 -0.041 1.00 96.88 80 ILE A CA 1
ATOM 632 C C . ILE A 1 80 ? -4.827 10.129 -0.305 1.00 96.88 80 ILE A C 1
ATOM 634 O O . ILE A 1 80 ? -5.023 8.939 -0.066 1.00 96.88 80 ILE A O 1
ATOM 638 N N . ARG A 1 81 ? -5.748 10.894 -0.876 1.00 96.94 81 ARG A N 1
ATOM 639 C CA . ARG A 1 81 ? -6.986 10.391 -1.474 1.00 96.94 81 ARG A CA 1
ATOM 640 C C . ARG A 1 81 ? -6.831 10.248 -2.978 1.00 96.94 81 ARG A C 1
ATOM 642 O O . ARG A 1 81 ? -6.027 10.919 -3.623 1.00 96.94 81 ARG A O 1
ATOM 649 N N . TRP A 1 82 ? -7.675 9.402 -3.554 1.00 95.38 82 TRP A N 1
ATOM 650 C CA . TRP A 1 82 ? -7.584 8.989 -4.957 1.00 95.38 82 TRP A CA 1
ATOM 651 C C . TRP A 1 82 ? -7.639 10.130 -5.984 1.00 95.38 82 TRP A C 1
ATOM 653 O O . TRP A 1 82 ? -7.128 10.004 -7.091 1.00 95.38 82 TRP A O 1
ATOM 663 N N . HIS A 1 83 ? -8.265 11.253 -5.636 1.00 93.69 83 HIS A N 1
ATOM 664 C CA . HIS A 1 83 ? -8.473 12.381 -6.545 1.00 93.69 83 HIS A CA 1
ATOM 665 C C . HIS A 1 83 ? -7.445 13.513 -6.388 1.00 93.69 83 HIS A C 1
ATOM 667 O O . HIS A 1 83 ? -7.502 14.473 -7.154 1.00 93.69 83 HIS A O 1
ATOM 673 N N . GLU A 1 84 ? -6.540 13.441 -5.407 1.00 95.38 84 GLU A N 1
ATOM 674 C CA . GLU A 1 84 ? -5.630 14.551 -5.081 1.00 95.38 84 GLU A CA 1
ATOM 675 C C . GLU A 1 84 ? -4.422 14.620 -6.024 1.00 95.38 84 GLU A C 1
ATOM 677 O O . GLU A 1 84 ? -4.048 15.706 -6.463 1.00 95.38 84 GLU A O 1
ATOM 682 N N . TYR A 1 85 ? -3.848 13.463 -6.366 1.00 97.44 85 TYR A N 1
ATOM 683 C CA . TYR A 1 85 ? -2.610 13.344 -7.145 1.00 97.44 85 TYR A CA 1
ATOM 684 C C . TYR A 1 85 ? -2.802 12.338 -8.290 1.00 97.44 85 TYR A C 1
ATOM 686 O O . TYR A 1 85 ? -2.519 11.147 -8.127 1.00 97.44 85 TYR A O 1
ATOM 694 N N . PRO A 1 86 ? -3.388 12.764 -9.424 1.00 95.81 86 PRO A N 1
ATOM 695 C CA . PRO A 1 86 ? -3.844 11.857 -10.473 1.00 95.81 86 PRO A CA 1
ATOM 696 C C . PRO A 1 86 ? -2.732 11.030 -11.129 1.00 95.81 86 PRO A C 1
ATOM 698 O O . PRO A 1 86 ? -2.988 9.873 -11.468 1.00 95.81 86 PRO A O 1
ATOM 701 N N . GLU A 1 87 ? -1.525 11.565 -11.333 1.00 97.25 87 GLU A N 1
ATOM 702 C CA . GLU A 1 87 ? -0.434 10.766 -11.917 1.00 97.25 87 GLU A CA 1
ATOM 703 C C . GLU A 1 87 ? 0.160 9.789 -10.903 1.00 97.25 87 GLU A C 1
ATOM 705 O O . GLU A 1 87 ? 0.422 8.631 -11.241 1.00 97.25 87 GLU A O 1
ATOM 710 N N . LEU A 1 88 ? 0.299 10.203 -9.644 1.00 98.19 88 LEU A N 1
ATOM 711 C CA . LEU A 1 88 ? 0.757 9.335 -8.568 1.00 98.19 88 LEU A CA 1
ATOM 712 C C . LEU A 1 88 ? -0.216 8.182 -8.323 1.00 98.19 88 LEU A C 1
ATOM 714 O O . LEU A 1 88 ? 0.215 7.050 -8.127 1.00 98.19 88 LEU A O 1
ATOM 718 N N . VAL A 1 89 ? -1.522 8.431 -8.388 1.00 97.19 89 VAL A N 1
ATOM 719 C CA . VAL A 1 89 ? -2.548 7.390 -8.236 1.00 97.19 89 VAL A CA 1
ATOM 720 C C . VAL A 1 89 ? -2.546 6.413 -9.419 1.00 97.19 89 VAL A C 1
ATOM 722 O O . VAL A 1 89 ? -2.667 5.202 -9.219 1.00 97.19 89 VAL A O 1
ATOM 725 N N . LYS A 1 90 ? -2.317 6.888 -10.653 1.00 96.06 90 LYS A N 1
ATOM 726 C CA . LYS A 1 90 ? -2.080 5.991 -11.799 1.00 96.06 90 LYS A CA 1
ATOM 727 C C . LYS A 1 90 ? -0.844 5.126 -11.567 1.00 96.06 90 LYS A C 1
ATOM 729 O O . LYS A 1 90 ? -0.927 3.910 -11.736 1.00 96.06 90 LYS A O 1
ATOM 734 N N . MET A 1 91 ? 0.269 5.726 -11.142 1.00 97.62 91 MET A N 1
ATOM 735 C CA . MET A 1 91 ? 1.495 4.995 -10.813 1.00 97.62 91 MET A CA 1
ATOM 736 C C . MET A 1 91 ? 1.238 3.952 -9.717 1.00 97.62 91 MET A C 1
ATOM 738 O O . MET A 1 91 ? 1.572 2.784 -9.896 1.00 97.62 91 MET A O 1
ATOM 742 N N . LEU A 1 92 ? 0.566 4.336 -8.629 1.00 98.12 92 LEU A N 1
ATOM 743 C CA . LEU A 1 92 ? 0.167 3.448 -7.536 1.00 98.12 92 LEU A CA 1
ATOM 744 C C . LEU A 1 92 ? -0.599 2.227 -8.050 1.00 98.12 92 LEU A C 1
ATOM 746 O O . LEU A 1 92 ? -0.271 1.106 -7.673 1.00 98.12 92 LEU A O 1
ATOM 750 N N . SER A 1 93 ? -1.583 2.429 -8.929 1.00 96.62 93 SER A N 1
ATOM 751 C CA . SER A 1 93 ? -2.389 1.334 -9.479 1.00 96.62 93 SER A CA 1
ATOM 752 C C . SER A 1 93 ? -1.571 0.362 -10.346 1.00 96.62 93 SER A C 1
ATOM 754 O O . SER A 1 93 ? -1.811 -0.844 -10.312 1.00 96.62 93 SER A O 1
ATOM 756 N N . ILE A 1 94 ? -0.554 0.854 -11.066 1.00 96.12 94 ILE A N 1
ATOM 757 C CA . ILE A 1 94 ? 0.373 0.019 -11.849 1.00 96.12 94 ILE A CA 1
ATOM 758 C C . ILE A 1 94 ? 1.298 -0.773 -10.914 1.00 96.12 94 ILE A C 1
ATOM 760 O O . ILE A 1 94 ? 1.484 -1.974 -11.102 1.00 96.12 94 ILE A O 1
ATOM 764 N N . ILE A 1 95 ? 1.861 -0.127 -9.887 1.00 97.44 95 ILE A N 1
ATOM 765 C CA . ILE A 1 95 ? 2.773 -0.787 -8.940 1.00 97.44 95 ILE A CA 1
ATOM 766 C C . ILE A 1 95 ? 2.030 -1.802 -8.058 1.00 97.44 95 ILE A C 1
ATOM 768 O O . ILE A 1 95 ? 2.574 -2.873 -7.787 1.00 97.44 95 ILE A O 1
ATOM 772 N N . ARG A 1 96 ? 0.782 -1.524 -7.655 1.00 96.06 96 ARG A N 1
ATOM 773 C CA . ARG A 1 96 ? -0.084 -2.495 -6.962 1.00 96.06 96 ARG A CA 1
ATOM 774 C C . ARG A 1 96 ? -0.355 -3.717 -7.835 1.00 96.06 96 ARG A C 1
ATOM 776 O O . ARG A 1 96 ? -0.191 -4.837 -7.358 1.00 96.06 96 ARG A O 1
ATOM 783 N N . GLU A 1 97 ? -0.702 -3.517 -9.108 1.00 94.69 97 GLU A N 1
ATOM 784 C CA . GLU A 1 97 ? -0.894 -4.628 -10.050 1.00 94.69 97 GLU A CA 1
ATOM 785 C C . GLU A 1 97 ? 0.390 -5.452 -10.192 1.00 94.69 97 GLU A C 1
ATOM 787 O O . GLU A 1 97 ? 0.336 -6.679 -10.128 1.00 94.69 97 GLU A O 1
ATOM 792 N N . TRP A 1 98 ? 1.554 -4.801 -10.299 1.00 94.62 98 TRP A N 1
ATOM 793 C CA . TRP A 1 98 ? 2.835 -5.505 -10.338 1.00 94.62 98 TRP A CA 1
ATOM 794 C C . TRP A 1 98 ? 3.076 -6.339 -9.081 1.00 94.62 98 TRP A C 1
ATOM 796 O O . TRP A 1 98 ? 3.355 -7.533 -9.190 1.00 94.62 98 TRP A O 1
ATOM 806 N N . ALA A 1 99 ? 2.906 -5.744 -7.902 1.00 93.88 99 ALA A N 1
ATOM 807 C CA . ALA A 1 99 ? 3.092 -6.427 -6.629 1.00 93.88 99 ALA A CA 1
ATOM 808 C C . ALA A 1 99 ? 2.149 -7.628 -6.474 1.00 93.88 99 ALA A C 1
ATOM 810 O O . ALA A 1 99 ? 2.600 -8.728 -6.154 1.00 93.88 99 ALA A O 1
ATOM 811 N N . PHE A 1 100 ? 0.852 -7.460 -6.748 1.00 91.25 100 PHE A N 1
ATOM 812 C CA . PHE A 1 100 ? -0.098 -8.567 -6.632 1.00 91.25 100 PHE A CA 1
ATOM 813 C C . PHE A 1 100 ? 0.156 -9.658 -7.656 1.00 91.25 100 PHE A C 1
ATOM 815 O O . PHE A 1 100 ? 0.033 -10.834 -7.310 1.00 91.25 100 PHE A O 1
ATOM 822 N N . ARG A 1 101 ? 0.573 -9.304 -8.876 1.00 89.12 101 ARG A N 1
ATOM 823 C CA . ARG A 1 101 ? 0.902 -10.312 -9.879 1.00 89.12 101 ARG A CA 1
ATOM 824 C C . ARG A 1 101 ? 2.158 -11.097 -9.543 1.00 89.12 101 ARG A C 1
ATOM 826 O O . ARG A 1 101 ? 2.174 -12.307 -9.744 1.00 89.12 101 ARG A O 1
ATOM 833 N N . SER A 1 102 ? 3.174 -10.453 -8.968 1.00 87.06 102 SER A N 1
ATOM 834 C CA . SER A 1 102 ? 4.375 -11.131 -8.456 1.00 87.06 102 SER A CA 1
ATOM 835 C C . SER A 1 102 ? 4.070 -12.175 -7.373 1.00 87.06 102 SER A C 1
ATOM 837 O O . SER A 1 102 ? 4.810 -13.145 -7.244 1.00 87.06 102 SER A O 1
ATOM 839 N N . GLU A 1 103 ? 2.959 -12.021 -6.653 1.00 81.38 103 GLU A N 1
ATOM 840 C CA . GLU A 1 103 ? 2.507 -12.924 -5.585 1.00 81.38 103 GLU A CA 1
ATOM 841 C C . GLU A 1 103 ? 1.434 -13.931 -6.051 1.00 81.38 103 GLU A C 1
ATOM 843 O O . GLU A 1 103 ? 0.829 -14.633 -5.241 1.00 81.38 103 GLU A O 1
ATOM 848 N N . GLY A 1 104 ? 1.181 -14.024 -7.362 1.00 77.50 104 GLY A N 1
ATOM 849 C CA . GLY A 1 104 ? 0.208 -14.956 -7.943 1.00 77.50 104 GLY A CA 1
ATOM 850 C C . GLY A 1 104 ? -1.254 -14.491 -7.884 1.00 77.50 104 GLY A C 1
ATOM 851 O O . GLY A 1 104 ? -2.145 -15.270 -8.225 1.00 77.50 104 GLY A O 1
ATOM 852 N N . GLY A 1 105 ? -1.502 -13.247 -7.467 1.00 81.88 105 GLY A N 1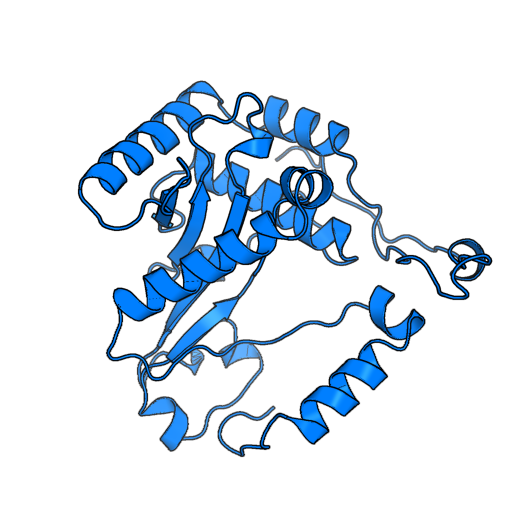
ATOM 853 C CA . GLY A 1 105 ? -2.757 -12.525 -7.684 1.00 81.88 105 GLY A CA 1
ATOM 854 C C . GLY A 1 105 ? -2.711 -11.701 -8.977 1.00 81.88 105 GLY A C 1
ATOM 855 O O . GLY A 1 105 ? -1.965 -12.043 -9.887 1.00 81.88 105 GLY A O 1
ATOM 856 N N . GLY A 1 106 ? -3.480 -10.603 -9.032 1.00 82.00 106 GLY A N 1
ATOM 857 C CA . GLY A 1 106 ? -3.443 -9.606 -10.118 1.00 82.00 106 GLY A CA 1
ATOM 858 C C . GLY A 1 106 ? -3.937 -10.116 -11.481 1.00 82.00 106 GLY A C 1
ATOM 859 O O . GLY A 1 106 ? -3.550 -11.180 -11.952 1.00 82.00 106 GLY A O 1
ATOM 860 N N . VAL A 1 107 ? -4.814 -9.361 -12.142 1.00 80.31 107 VAL A N 1
ATOM 861 C CA . VAL A 1 107 ? -5.385 -9.750 -13.455 1.00 80.31 107 VAL A CA 1
ATOM 862 C C . VAL A 1 107 ? -5.544 -8.583 -14.425 1.00 80.31 107 VAL A C 1
ATOM 864 O O . VAL A 1 107 ? -5.878 -8.779 -15.598 1.00 80.31 107 VAL A O 1
ATOM 867 N N . GLY A 1 108 ? -5.384 -7.357 -13.928 1.00 80.38 108 GLY A N 1
ATOM 868 C CA . GLY A 1 108 ? -5.839 -6.145 -14.592 1.00 80.38 108 GLY A CA 1
ATOM 869 C C . GLY A 1 108 ? -4.744 -5.420 -15.359 1.00 80.38 108 GLY A C 1
ATOM 870 O O . GLY A 1 108 ? -3.591 -5.834 -15.413 1.00 80.38 108 GLY A O 1
ATOM 871 N N . ASP A 1 109 ? -5.112 -4.288 -15.957 1.00 82.25 109 ASP A N 1
ATOM 872 C CA . ASP A 1 109 ? -4.124 -3.318 -16.444 1.00 82.25 109 ASP A CA 1
ATOM 873 C C . ASP A 1 109 ? -3.548 -2.447 -15.316 1.00 82.25 109 ASP A C 1
ATOM 875 O O . ASP A 1 109 ? -2.519 -1.802 -15.483 1.00 82.25 109 ASP A O 1
ATOM 879 N N . ALA A 1 110 ? -4.272 -2.376 -14.205 1.00 88.44 110 ALA A N 1
ATOM 880 C CA . ALA A 1 110 ? -4.014 -1.568 -13.030 1.00 88.44 110 ALA A CA 1
ATOM 881 C C . ALA A 1 110 ? -4.879 -2.126 -11.893 1.00 88.44 110 ALA A C 1
ATOM 883 O O . ALA A 1 110 ? -6.004 -2.567 -12.146 1.00 88.44 110 ALA A O 1
ATOM 884 N N . ASP A 1 111 ? -4.384 -2.070 -10.661 1.00 94.19 111 ASP A N 1
ATOM 885 C CA . ASP A 1 111 ? -5.115 -2.538 -9.488 1.00 94.19 111 ASP A CA 1
ATOM 886 C C . ASP A 1 111 ? -5.760 -1.352 -8.764 1.00 94.19 111 ASP A C 1
ATOM 888 O O . ASP A 1 111 ? -5.094 -0.559 -8.093 1.00 94.19 111 ASP A O 1
ATOM 892 N N . TYR A 1 112 ? -7.075 -1.236 -8.935 1.00 93.44 112 TYR A N 1
ATOM 893 C CA . TYR A 1 112 ? -7.961 -0.375 -8.161 1.00 93.44 112 TYR A CA 1
ATOM 894 C C . TYR A 1 112 ? -9.399 -0.903 -8.240 1.00 93.44 112 TYR A C 1
ATOM 896 O O . TYR A 1 112 ? -9.753 -1.617 -9.181 1.00 93.44 112 TYR A O 1
ATOM 904 N N . ASP A 1 113 ? -10.226 -0.564 -7.257 1.00 92.88 113 ASP A N 1
ATOM 905 C CA . ASP A 1 113 ? -11.648 -0.922 -7.214 1.00 92.88 113 ASP A CA 1
ATOM 906 C C . ASP A 1 113 ? -12.527 0.276 -6.802 1.00 92.88 113 ASP A C 1
ATOM 908 O O . ASP A 1 113 ? -12.037 1.389 -6.607 1.00 92.88 113 ASP A O 1
ATOM 912 N N . ASP A 1 114 ? -13.841 0.069 -6.688 1.00 92.94 114 ASP A N 1
ATOM 913 C CA . ASP A 1 114 ? -14.787 1.138 -6.340 1.00 92.94 114 ASP A CA 1
ATOM 914 C C . ASP A 1 114 ? -14.553 1.712 -4.930 1.00 92.94 114 ASP A C 1
ATOM 916 O O . ASP A 1 114 ? -14.897 2.868 -4.678 1.00 92.94 114 ASP A O 1
ATOM 920 N N . PHE A 1 115 ? -13.925 0.956 -4.020 1.00 92.94 115 PHE A N 1
ATOM 921 C CA . PHE A 1 115 ? -13.575 1.455 -2.689 1.00 92.94 115 PHE A CA 1
ATOM 922 C C . PHE A 1 115 ? -12.451 2.480 -2.748 1.00 92.94 115 PHE A C 1
ATOM 924 O O . PHE A 1 115 ? -12.469 3.439 -1.982 1.00 92.94 115 PHE A O 1
ATOM 931 N N . ASP A 1 116 ? -11.499 2.314 -3.671 1.00 94.88 116 ASP A N 1
ATOM 932 C CA . ASP A 1 116 ? -10.443 3.304 -3.890 1.00 94.88 116 ASP A CA 1
ATOM 933 C C . ASP A 1 116 ? -11.025 4.682 -4.262 1.00 94.88 116 ASP A C 1
ATOM 935 O O . ASP A 1 116 ? -10.425 5.704 -3.944 1.00 94.88 116 ASP A O 1
ATOM 939 N N . LEU A 1 117 ? -12.212 4.728 -4.879 1.00 93.75 117 LEU A N 1
ATOM 940 C CA . LEU A 1 117 ? -12.872 5.964 -5.314 1.00 93.75 117 LEU A CA 1
ATOM 941 C C . LEU A 1 117 ? -13.677 6.670 -4.208 1.00 93.75 117 LEU A C 1
ATOM 943 O O . LEU A 1 117 ? -14.162 7.783 -4.431 1.00 93.75 117 LEU A O 1
ATOM 947 N N . GLN A 1 118 ? -13.848 6.044 -3.041 1.00 92.12 118 GLN A N 1
ATOM 948 C CA . GLN A 1 118 ? -14.614 6.611 -1.929 1.00 92.12 118 GLN A CA 1
ATOM 949 C C . GLN A 1 118 ? -13.858 7.765 -1.255 1.00 92.12 118 GLN A C 1
ATOM 951 O O . GLN A 1 118 ? -12.630 7.766 -1.168 1.00 92.12 118 GLN A O 1
ATOM 956 N N . SER A 1 119 ? -14.586 8.767 -0.753 1.00 90.44 119 SER A N 1
ATOM 957 C CA . SER A 1 119 ? -13.997 9.967 -0.139 1.00 90.44 119 SER A CA 1
ATOM 958 C C . SER A 1 119 ? -13.263 9.690 1.170 1.00 90.44 119 SER A C 1
ATOM 960 O O . SER A 1 119 ? -12.357 10.436 1.543 1.00 90.44 119 SER A O 1
ATOM 962 N N . GLU A 1 120 ? -13.668 8.640 1.870 1.00 91.69 120 GLU A N 1
ATOM 963 C CA . GLU A 1 120 ? -13.144 8.221 3.167 1.00 91.69 120 GLU A CA 1
ATOM 964 C C . GLU A 1 120 ? -11.899 7.342 3.016 1.00 91.69 120 GLU A C 1
ATOM 966 O O . GLU A 1 120 ? -11.184 7.125 3.994 1.00 91.69 120 GLU A O 1
ATOM 971 N N . MET A 1 121 ? -11.649 6.834 1.805 1.00 95.12 121 MET A N 1
ATOM 972 C CA . MET A 1 121 ? -10.553 5.923 1.524 1.00 95.12 121 MET A CA 1
ATOM 973 C C . MET A 1 121 ? -9.252 6.693 1.317 1.00 95.12 121 MET A C 1
ATOM 975 O O . MET A 1 121 ? -9.140 7.559 0.444 1.00 95.12 121 MET A O 1
ATOM 979 N N . GLU A 1 122 ? -8.245 6.339 2.105 1.00 97.00 122 GLU A N 1
ATOM 980 C CA . GLU A 1 122 ? -6.917 6.932 2.038 1.00 97.00 122 GLU A CA 1
ATOM 981 C C . GLU A 1 122 ? -5.889 5.881 1.599 1.00 97.00 122 GLU A C 1
ATOM 983 O O . GLU A 1 122 ? -5.981 4.687 1.893 1.00 97.00 122 GLU A O 1
ATOM 988 N N . GLN A 1 123 ? -4.895 6.336 0.848 1.00 97.94 123 GLN A N 1
ATOM 989 C CA . GLN A 1 123 ? -3.752 5.553 0.409 1.00 97.94 123 GLN A CA 1
ATOM 990 C C . GLN A 1 123 ? -2.548 6.020 1.220 1.00 97.94 123 GLN A C 1
ATOM 992 O O . GLN A 1 123 ? -2.132 7.177 1.120 1.00 97.94 123 GLN A O 1
ATOM 997 N N . LEU A 1 124 ? -1.986 5.119 2.020 1.00 98.06 124 LEU A N 1
ATOM 998 C CA . LEU A 1 124 ? -0.658 5.290 2.583 1.00 98.06 124 LEU A CA 1
ATOM 999 C C . LEU A 1 124 ? 0.367 4.874 1.537 1.00 98.06 124 LEU A C 1
ATOM 1001 O O . LEU A 1 124 ? 0.383 3.719 1.115 1.00 98.06 124 LEU A O 1
ATOM 1005 N N . ILE A 1 125 ? 1.246 5.795 1.162 1.00 98.00 125 ILE A N 1
ATOM 1006 C CA . ILE A 1 125 ? 2.288 5.570 0.163 1.00 98.00 125 ILE A CA 1
ATOM 1007 C C . ILE A 1 125 ? 3.629 5.960 0.766 1.00 98.00 125 ILE A C 1
ATOM 1009 O O . ILE A 1 125 ? 3.789 7.065 1.282 1.00 98.00 125 ILE A O 1
ATOM 1013 N N . ILE A 1 126 ? 4.599 5.056 0.679 1.00 98.00 126 ILE A N 1
ATOM 1014 C CA . ILE A 1 126 ? 5.998 5.362 0.957 1.00 98.00 126 ILE A CA 1
ATOM 1015 C C . ILE A 1 126 ? 6.656 5.772 -0.360 1.00 98.00 126 ILE A C 1
ATOM 1017 O O . ILE A 1 126 ? 6.739 4.962 -1.285 1.00 98.00 126 ILE A O 1
ATOM 1021 N N . LEU A 1 127 ? 7.109 7.019 -0.450 1.00 97.81 127 LEU A N 1
ATOM 1022 C CA . LEU A 1 127 ? 7.756 7.581 -1.630 1.00 97.81 127 LEU A CA 1
ATOM 1023 C C . LEU A 1 127 ? 9.270 7.649 -1.462 1.00 97.81 127 LEU A C 1
ATOM 1025 O O . LEU A 1 127 ? 9.773 8.026 -0.406 1.00 97.81 127 LEU A O 1
ATOM 1029 N N . ASN A 1 128 ? 9.982 7.346 -2.541 1.00 96.62 128 ASN A N 1
ATOM 1030 C CA . ASN A 1 128 ? 11.380 7.693 -2.729 1.00 96.62 128 ASN A CA 1
ATOM 1031 C C . ASN A 1 128 ? 11.464 8.891 -3.695 1.00 96.62 128 ASN A C 1
ATOM 1033 O O . ASN A 1 128 ? 11.375 8.684 -4.909 1.00 96.62 128 ASN A O 1
ATOM 1037 N N . PRO A 1 129 ? 11.621 10.130 -3.193 1.00 95.81 129 PRO A N 1
ATOM 1038 C CA . PRO A 1 129 ? 11.693 11.315 -4.047 1.00 95.81 129 PRO A CA 1
ATOM 1039 C C . PRO A 1 129 ? 12.951 11.340 -4.923 1.00 95.81 129 PRO A C 1
ATOM 1041 O O . PRO A 1 129 ? 12.928 11.901 -6.015 1.00 95.81 129 PRO A O 1
ATOM 1044 N N . ASP A 1 130 ? 14.017 10.662 -4.492 1.00 94.62 130 ASP A N 1
ATOM 1045 C CA . ASP A 1 130 ? 15.302 10.608 -5.192 1.00 94.62 130 ASP A CA 1
ATOM 1046 C C . ASP A 1 130 ? 15.373 9.471 -6.227 1.00 94.62 130 ASP A C 1
ATOM 1048 O O . ASP A 1 130 ? 16.451 9.126 -6.714 1.00 94.62 130 ASP A O 1
ATOM 1052 N N . ALA A 1 131 ? 14.243 8.836 -6.557 1.00 94.25 131 ALA A N 1
ATOM 1053 C CA . ALA A 1 131 ? 14.216 7.754 -7.532 1.00 94.25 131 ALA A CA 1
ATOM 1054 C C . ALA A 1 131 ? 14.601 8.252 -8.941 1.00 94.25 131 ALA A C 1
ATOM 1056 O O . ALA A 1 131 ? 13.926 9.098 -9.542 1.00 94.25 131 ALA A O 1
ATOM 1057 N N . GLU A 1 132 ? 15.679 7.682 -9.490 1.00 89.94 132 GLU A N 1
ATOM 1058 C CA . GLU A 1 132 ? 16.086 7.907 -10.883 1.00 89.94 132 GLU A CA 1
ATOM 1059 C C . GLU A 1 132 ? 15.029 7.332 -11.841 1.00 89.94 132 GLU A C 1
ATOM 1061 O O . GLU A 1 132 ? 14.520 8.032 -12.725 1.00 89.94 132 GLU A O 1
ATOM 1066 N N . ASP A 1 133 ? 14.643 6.081 -11.584 1.00 93.62 133 ASP A N 1
ATOM 1067 C CA . ASP A 1 133 ? 13.614 5.341 -12.303 1.00 93.62 133 ASP A CA 1
ATOM 1068 C C . ASP A 1 133 ? 12.206 5.692 -11.799 1.00 93.62 133 ASP A C 1
ATOM 1070 O O . ASP A 1 133 ? 11.909 5.571 -10.608 1.00 93.62 133 ASP A O 1
ATOM 1074 N N . LEU A 1 134 ? 11.294 6.053 -12.711 1.00 94.56 134 LEU A N 1
ATOM 1075 C CA . LEU A 1 134 ? 9.919 6.424 -12.344 1.00 94.56 134 LEU A CA 1
ATOM 1076 C C . LEU A 1 134 ? 9.165 5.287 -11.644 1.00 94.56 134 LEU A C 1
ATOM 1078 O O . LEU A 1 134 ? 8.453 5.542 -10.681 1.00 94.56 134 LEU A O 1
ATOM 1082 N N . HIS A 1 135 ? 9.327 4.033 -12.080 1.00 94.75 135 HIS A N 1
ATOM 1083 C CA . HIS A 1 135 ? 8.682 2.883 -11.429 1.00 94.75 135 HIS A CA 1
ATOM 1084 C C . HIS A 1 135 ? 9.255 2.578 -10.041 1.00 94.75 135 HIS A C 1
ATOM 1086 O O . HIS A 1 135 ? 8.651 1.805 -9.304 1.00 94.75 135 HIS A O 1
ATOM 1092 N N . GLY A 1 136 ? 10.390 3.177 -9.667 1.00 95.75 136 GLY A N 1
ATOM 1093 C CA . GLY A 1 136 ? 11.010 3.061 -8.346 1.00 95.75 136 GLY A CA 1
ATOM 1094 C C . GLY A 1 136 ? 10.601 4.153 -7.351 1.00 95.75 136 GLY A C 1
ATOM 1095 O O . GLY A 1 136 ? 11.073 4.129 -6.215 1.00 95.75 136 GLY A O 1
ATOM 1096 N N . CYS A 1 137 ? 9.747 5.111 -7.741 1.00 97.00 137 CYS A N 1
ATOM 1097 C CA . CYS A 1 137 ? 9.368 6.228 -6.868 1.00 97.00 137 CYS A CA 1
ATOM 1098 C C . CYS A 1 137 ? 8.416 5.827 -5.730 1.00 97.00 137 CYS A C 1
ATOM 1100 O O . CYS A 1 137 ? 8.395 6.488 -4.697 1.00 97.00 137 CYS A O 1
ATOM 1102 N N . ILE A 1 138 ? 7.659 4.736 -5.885 1.00 98.12 138 ILE A N 1
ATOM 1103 C CA . ILE A 1 138 ? 6.817 4.157 -4.831 1.00 98.12 138 ILE A CA 1
ATOM 1104 C C . ILE A 1 138 ? 7.539 2.948 -4.244 1.00 98.12 138 ILE A C 1
ATOM 1106 O O . ILE A 1 138 ? 7.828 1.991 -4.956 1.00 98.12 138 ILE A O 1
ATOM 1110 N N . VAL A 1 139 ? 7.789 2.955 -2.939 1.00 97.50 139 VAL A N 1
ATOM 1111 C CA . VAL A 1 139 ? 8.428 1.841 -2.222 1.00 97.50 139 VAL A CA 1
ATOM 1112 C C . VAL A 1 139 ? 7.411 0.762 -1.846 1.00 97.50 139 VAL A C 1
ATOM 1114 O O . VAL A 1 139 ? 7.679 -0.432 -1.971 1.00 97.50 139 VAL A O 1
ATOM 1117 N N . GLY A 1 140 ? 6.226 1.180 -1.417 1.00 97.69 140 GLY A N 1
ATOM 1118 C CA . GLY A 1 140 ? 5.149 0.306 -0.965 1.00 97.69 140 GLY A CA 1
ATOM 1119 C C . GLY A 1 140 ? 4.071 1.109 -0.252 1.00 97.69 140 GLY A C 1
ATOM 1120 O O . GLY A 1 140 ? 4.145 2.341 -0.192 1.00 97.69 140 GLY A O 1
ATOM 1121 N N . GLY A 1 141 ? 3.076 0.427 0.301 1.00 97.81 141 GLY A N 1
ATOM 1122 C CA . GLY A 1 141 ? 1.985 1.117 0.968 1.00 97.81 141 GLY A CA 1
ATOM 1123 C C . GLY A 1 141 ? 0.812 0.239 1.369 1.00 97.81 141 GLY A C 1
ATOM 1124 O O . GLY A 1 141 ? 0.860 -0.990 1.290 1.00 97.81 141 GLY A O 1
ATOM 1125 N N . TYR A 1 142 ? -0.250 0.917 1.793 1.00 97.75 142 TYR A N 1
ATOM 1126 C CA . TYR A 1 142 ? -1.525 0.327 2.187 1.00 97.75 142 TYR A CA 1
ATOM 1127 C C . TYR A 1 142 ? -2.660 1.211 1.701 1.00 97.75 142 TYR A C 1
ATOM 1129 O O . TYR A 1 142 ? -2.541 2.433 1.668 1.00 97.75 142 TYR A O 1
ATOM 1137 N N . ARG A 1 143 ? -3.802 0.595 1.438 1.00 97.44 143 ARG A N 1
ATOM 1138 C CA . ARG A 1 143 ? -5.083 1.288 1.478 1.00 97.44 143 ARG A CA 1
ATOM 1139 C C . ARG A 1 143 ? -5.634 1.202 2.893 1.00 97.44 143 ARG A C 1
ATOM 1141 O O . ARG A 1 143 ? -5.538 0.137 3.509 1.00 97.44 143 ARG A O 1
ATOM 1148 N N . PHE A 1 144 ? -6.227 2.274 3.399 1.00 97.12 144 PHE A N 1
ATOM 1149 C CA . PHE A 1 144 ? -6.895 2.224 4.689 1.00 97.12 144 PHE A CA 1
ATOM 1150 C C . PHE A 1 144 ? -8.097 3.158 4.791 1.00 97.12 144 PHE A C 1
ATOM 1152 O O . PHE A 1 144 ? -8.214 4.153 4.079 1.00 97.12 144 PHE A O 1
ATOM 1159 N N . VAL A 1 145 ? -8.975 2.828 5.732 1.00 95.88 145 VAL A N 1
ATOM 1160 C CA . VAL A 1 145 ? -10.082 3.676 6.174 1.00 95.88 145 VAL A CA 1
ATOM 1161 C C . VAL A 1 145 ? -10.242 3.522 7.684 1.00 95.88 145 VAL A C 1
ATOM 1163 O O . VAL A 1 145 ? -9.994 2.456 8.249 1.00 95.88 145 VAL A O 1
ATOM 1166 N N . ILE A 1 146 ? -10.611 4.605 8.367 1.00 95.19 146 ILE A N 1
ATOM 1167 C CA . ILE A 1 146 ? -10.842 4.589 9.814 1.00 95.19 146 ILE A CA 1
ATOM 1168 C C . ILE A 1 146 ? -12.337 4.487 10.063 1.00 95.19 146 ILE A C 1
ATOM 1170 O O . ILE A 1 146 ? -13.105 5.387 9.715 1.00 95.19 146 ILE A O 1
ATOM 1174 N N . HIS A 1 147 ? -12.744 3.396 10.697 1.00 93.56 147 HIS A N 1
ATOM 1175 C CA . HIS A 1 147 ? -14.143 3.148 10.973 1.00 93.56 147 HIS A CA 1
ATOM 1176 C C . HIS A 1 147 ? -14.628 3.796 12.265 1.00 93.56 147 HIS A C 1
ATOM 1178 O O . HIS A 1 147 ? -13.894 3.999 13.236 1.00 93.56 147 HIS A O 1
ATOM 1184 N N . ASN A 1 148 ? -15.923 4.085 12.259 1.00 87.38 148 ASN A N 1
ATOM 1185 C CA . ASN A 1 148 ? -16.729 4.351 13.435 1.00 87.38 148 ASN A CA 1
ATOM 1186 C C . ASN A 1 148 ? -17.943 3.410 13.416 1.00 87.38 148 ASN A C 1
ATOM 1188 O O . ASN A 1 148 ? -18.147 2.677 12.448 1.00 87.38 148 ASN A O 1
ATOM 1192 N N . GLU A 1 149 ? -18.760 3.459 14.466 1.00 85.00 149 GLU A N 1
ATOM 1193 C CA . GLU A 1 149 ? -19.904 2.562 14.685 1.00 85.00 149 GLU A CA 1
ATOM 1194 C C . GLU A 1 149 ? -20.816 2.365 13.462 1.00 85.00 149 GLU A C 1
ATOM 1196 O O . GLU A 1 149 ? -21.369 1.283 13.282 1.00 85.00 149 GLU A O 1
ATOM 1201 N N . GLN A 1 150 ? -20.934 3.367 12.586 1.00 83.88 150 GLN A N 1
ATOM 1202 C CA . GLN A 1 150 ? -21.856 3.355 11.448 1.00 83.88 150 GLN A CA 1
ATOM 1203 C C . GLN A 1 150 ? -21.205 2.972 10.111 1.00 83.88 150 GLN A C 1
ATOM 1205 O O . GLN A 1 150 ? -21.911 2.795 9.117 1.00 83.88 150 GLN A O 1
ATOM 1210 N N . THR A 1 151 ? -19.875 2.865 10.037 1.00 86.06 151 THR A N 1
ATOM 1211 C CA . THR A 1 151 ? -19.175 2.730 8.747 1.00 86.06 151 THR A CA 1
ATOM 1212 C C . THR A 1 151 ? -18.653 1.326 8.458 1.00 86.06 151 THR A C 1
ATOM 1214 O O . THR A 1 151 ? -18.231 1.084 7.334 1.00 86.06 151 THR A O 1
ATOM 1217 N N . TYR A 1 152 ? -18.686 0.397 9.420 1.00 84.31 152 TYR A N 1
ATOM 1218 C CA . TYR A 1 152 ? -18.146 -0.965 9.247 1.00 84.31 152 TYR A CA 1
ATOM 1219 C C . TYR A 1 152 ? -18.809 -1.759 8.115 1.00 84.31 152 TYR A C 1
ATOM 1221 O O . TYR A 1 152 ? -18.141 -2.527 7.436 1.00 84.31 152 TYR A O 1
ATOM 1229 N N . GLU A 1 153 ? -20.104 -1.550 7.879 1.00 82.56 153 GLU A N 1
ATOM 1230 C CA . GLU A 1 153 ? -20.856 -2.253 6.827 1.00 82.56 153 GLU A CA 1
ATOM 1231 C C . GLU A 1 153 ? -20.596 -1.691 5.419 1.00 82.56 153 GLU A C 1
ATOM 1233 O O . GLU A 1 153 ? -20.997 -2.299 4.436 1.00 82.56 153 GLU A O 1
ATOM 1238 N N . HIS A 1 154 ? -19.923 -0.541 5.311 1.00 81.44 154 HIS A N 1
ATOM 1239 C CA . HIS A 1 154 ? -19.705 0.164 4.044 1.00 81.44 154 HIS A CA 1
ATOM 1240 C C . HIS A 1 154 ? -18.258 0.059 3.529 1.00 81.44 154 HIS A C 1
ATOM 1242 O O . HIS A 1 154 ? -17.956 0.556 2.443 1.00 81.44 154 HIS A O 1
ATOM 1248 N N . GLY A 1 155 ? -17.359 -0.548 4.313 1.00 82.62 155 GLY A N 1
ATOM 1249 C CA . GLY A 1 155 ? -15.957 -0.756 3.950 1.00 82.62 155 GLY A CA 1
ATOM 1250 C C . GLY A 1 155 ? -15.715 -2.072 3.197 1.00 82.62 155 GLY A C 1
ATOM 1251 O O . GLY A 1 155 ? -16.574 -2.957 3.222 1.00 82.62 155 GLY A O 1
ATOM 1252 N N . PRO A 1 156 ? -14.532 -2.246 2.577 1.00 86.56 156 PRO A N 1
ATOM 1253 C CA . PRO A 1 156 ? -14.161 -3.477 1.873 1.00 86.56 156 PRO A CA 1
ATOM 1254 C C . PRO A 1 156 ? -14.350 -4.768 2.682 1.00 86.56 156 PRO A C 1
ATOM 1256 O O . PRO A 1 156 ? -14.594 -5.828 2.102 1.00 86.56 156 PRO A O 1
ATOM 1259 N N . MET A 1 157 ? -14.216 -4.713 4.008 1.00 89.19 157 MET A N 1
ATOM 1260 C CA . MET A 1 157 ? -14.452 -5.873 4.870 1.00 89.19 157 MET A CA 1
ATOM 1261 C C . MET A 1 157 ? -15.931 -6.108 5.201 1.00 89.19 157 MET A C 1
ATOM 1263 O O . MET A 1 157 ? -16.304 -7.262 5.410 1.00 89.19 157 MET A O 1
ATOM 1267 N N . GLY A 1 158 ? -16.773 -5.070 5.203 1.00 85.81 158 GLY A N 1
ATOM 1268 C CA . GLY A 1 158 ? -18.221 -5.180 5.442 1.00 85.81 158 GLY A CA 1
ATOM 1269 C C . GLY A 1 158 ? -18.956 -6.019 4.395 1.00 85.81 158 GLY A C 1
ATOM 1270 O O . GLY A 1 158 ? -19.911 -6.717 4.723 1.00 85.81 158 GLY A O 1
ATOM 1271 N N . ASP A 1 159 ? -18.441 -6.052 3.165 1.00 84.69 159 ASP A N 1
ATOM 1272 C CA . ASP A 1 159 ? -18.964 -6.895 2.079 1.00 84.69 159 ASP A CA 1
ATOM 1273 C C . ASP A 1 159 ? -18.748 -8.403 2.303 1.00 84.69 159 ASP A C 1
ATOM 1275 O O . ASP A 1 159 ? -19.354 -9.240 1.629 1.00 84.69 159 ASP A O 1
ATOM 1279 N N . HIS A 1 160 ? -17.848 -8.771 3.215 1.00 86.44 160 HIS A N 1
ATOM 1280 C CA . HIS A 1 160 ? -17.408 -10.152 3.410 1.00 86.44 160 HIS A CA 1
ATOM 1281 C C . HIS A 1 160 ? -17.597 -10.667 4.838 1.00 86.44 160 HIS A C 1
ATOM 1283 O O . HIS A 1 160 ? -17.581 -11.881 5.040 1.00 86.44 160 HIS A O 1
ATOM 1289 N N . PHE A 1 161 ? -17.725 -9.770 5.815 1.00 90.94 161 PHE A N 1
ATOM 1290 C CA . PHE A 1 161 ? -17.732 -10.103 7.232 1.00 90.94 161 PHE A CA 1
ATOM 1291 C C . PHE A 1 161 ? -18.788 -9.304 7.990 1.00 90.94 161 PHE A C 1
ATOM 1293 O O . PHE A 1 161 ? -19.114 -8.167 7.658 1.00 90.94 161 PHE A O 1
ATOM 1300 N N . GLN A 1 162 ? -19.279 -9.908 9.062 1.00 91.31 162 GLN A N 1
ATOM 1301 C CA . GLN A 1 162 ? -20.144 -9.295 10.055 1.00 91.31 162 GLN A CA 1
ATOM 1302 C C . GLN A 1 162 ? -19.341 -8.985 11.320 1.00 91.31 162 GLN A C 1
ATOM 1304 O O . GLN A 1 162 ? -18.401 -9.701 11.680 1.00 91.31 162 GLN A O 1
ATOM 1309 N N . PHE A 1 163 ? -19.725 -7.909 12.004 1.00 93.62 163 PHE A N 1
ATOM 1310 C CA . PHE A 1 163 ? -19.017 -7.386 13.169 1.00 93.62 163 PHE A CA 1
ATOM 1311 C C . PHE A 1 163 ? -19.936 -7.346 14.387 1.00 93.62 163 PHE A C 1
ATOM 1313 O O . PHE A 1 163 ? -21.087 -6.908 14.298 1.00 93.62 163 PHE A O 1
ATOM 1320 N N . SER A 1 164 ? -19.421 -7.764 15.545 1.00 94.12 164 SER A N 1
ATOM 1321 C CA . SER A 1 164 ? -20.154 -7.666 16.809 1.00 94.12 164 SER A CA 1
ATOM 1322 C C . SER A 1 164 ? -20.407 -6.200 17.187 1.00 94.12 164 SER A C 1
ATOM 1324 O O . SER A 1 164 ? -19.626 -5.310 16.848 1.00 94.12 164 SER A O 1
ATOM 1326 N N . GLU A 1 165 ? -21.466 -5.927 17.955 1.00 93.25 165 GLU A N 1
ATOM 1327 C CA . GLU A 1 165 ? -21.726 -4.568 18.466 1.00 93.25 165 GLU A CA 1
ATOM 1328 C C . GLU A 1 165 ? -20.545 -4.020 19.277 1.00 93.25 165 GLU A C 1
ATOM 1330 O O . GLU A 1 165 ? -20.189 -2.851 19.172 1.00 93.25 165 GLU A O 1
ATOM 1335 N N . LYS A 1 166 ? -19.875 -4.891 20.040 1.00 92.81 166 LYS A N 1
ATOM 1336 C CA . LYS A 1 166 ? -18.669 -4.539 20.792 1.00 92.81 166 LYS A CA 1
ATOM 1337 C C . LYS A 1 166 ? -17.529 -4.101 19.868 1.00 92.81 166 LYS A C 1
ATOM 1339 O O . LYS A 1 166 ? -16.817 -3.162 20.205 1.00 92.81 166 LYS A O 1
ATOM 1344 N N . PHE A 1 167 ? -17.341 -4.771 18.730 1.00 93.31 167 PHE A N 1
ATOM 1345 C CA . PHE A 1 167 ? -16.315 -4.396 17.756 1.00 93.31 167 PHE A CA 1
ATOM 1346 C C . PHE A 1 167 ? -16.627 -3.043 17.115 1.00 93.31 167 PHE A C 1
ATOM 1348 O O . PHE A 1 167 ? -15.745 -2.190 17.035 1.00 93.31 167 PHE A O 1
ATOM 1355 N N . LYS A 1 168 ? -17.894 -2.827 16.737 1.00 93.12 168 LYS A N 1
ATOM 1356 C CA . LYS A 1 168 ? -18.362 -1.587 16.103 1.00 93.12 168 LYS A CA 1
ATOM 1357 C C . LYS A 1 168 ? -18.269 -0.359 17.018 1.00 93.12 168 LYS A C 1
ATOM 1359 O O . LYS A 1 168 ? -18.072 0.746 16.525 1.00 93.12 168 LYS A O 1
ATOM 1364 N N . GLN A 1 169 ? -18.367 -0.533 18.337 1.00 93.06 169 GLN A N 1
ATOM 1365 C CA . GLN A 1 169 ? -18.216 0.563 19.311 1.00 93.06 169 GLN A CA 1
ATOM 1366 C C . GLN A 1 169 ? -16.799 1.151 19.370 1.00 93.06 169 GLN A C 1
ATOM 1368 O O . GLN A 1 169 ? -16.611 2.269 19.850 1.00 93.06 169 GLN A O 1
ATOM 1373 N N . GLU A 1 170 ? -15.800 0.407 18.905 1.00 94.25 170 GLU A N 1
ATOM 1374 C CA . GLU A 1 170 ? -14.408 0.840 18.874 1.00 94.25 170 GLU A CA 1
ATOM 1375 C C . GLU A 1 170 ? -14.078 1.475 17.513 1.00 94.25 170 GLU A C 1
ATOM 1377 O O . GLU A 1 170 ? -14.717 1.200 16.493 1.00 94.25 170 GLU A O 1
ATOM 1382 N N . LYS A 1 171 ? -13.054 2.332 17.474 1.00 94.75 171 LYS A N 1
ATOM 1383 C CA . LYS A 1 171 ? -12.518 2.870 16.216 1.00 94.75 171 LYS A CA 1
ATOM 1384 C C . LYS A 1 171 ? -11.390 1.984 15.719 1.00 94.75 171 LYS A C 1
ATOM 1386 O O . LYS A 1 171 ? -10.350 1.912 16.368 1.00 94.75 171 LYS A O 1
ATOM 1391 N N . TRP A 1 172 ? -11.555 1.357 14.568 1.00 95.88 172 TRP A N 1
ATOM 1392 C CA . TRP A 1 172 ? -10.540 0.492 13.980 1.00 95.88 172 TRP A CA 1
ATOM 1393 C C . TRP A 1 172 ? -10.043 1.046 12.648 1.00 95.88 172 TRP A C 1
ATOM 1395 O O . TRP A 1 172 ? -10.804 1.649 11.891 1.00 95.88 172 TRP A O 1
ATOM 1405 N N . VAL A 1 173 ? -8.763 0.822 12.354 1.00 96.75 173 VAL A N 1
ATOM 1406 C CA . VAL A 1 173 ? -8.189 1.089 11.033 1.00 96.75 173 VAL A CA 1
ATOM 1407 C C . VAL A 1 173 ? -8.345 -0.169 10.184 1.00 96.75 173 VAL A C 1
ATOM 1409 O O . VAL A 1 173 ? -7.685 -1.177 10.449 1.00 96.75 173 VAL A O 1
ATOM 1412 N N . GLU A 1 174 ? -9.210 -0.128 9.174 1.00 96.06 174 GLU A N 1
ATOM 1413 C CA . GLU A 1 174 ? -9.281 -1.195 8.177 1.00 96.06 174 GLU A CA 1
ATOM 1414 C C . GLU A 1 174 ? -8.102 -1.048 7.218 1.00 96.06 174 GLU A C 1
ATOM 1416 O O . GLU A 1 174 ? -7.929 0.004 6.607 1.00 96.06 174 GLU A O 1
ATOM 1421 N N . LEU A 1 175 ? -7.293 -2.095 7.087 1.00 95.69 175 LEU A N 1
ATOM 1422 C CA . LEU A 1 175 ? -6.197 -2.183 6.133 1.00 95.69 175 LEU A CA 1
ATOM 1423 C C . LEU A 1 175 ? -6.590 -3.074 4.960 1.00 95.69 175 LEU A C 1
ATOM 1425 O O . LEU A 1 175 ? -7.073 -4.196 5.123 1.00 95.69 175 LEU A O 1
ATOM 1429 N N . GLY A 1 176 ? -6.270 -2.603 3.763 1.00 93.81 176 GLY A N 1
ATOM 1430 C CA . GLY A 1 176 ? -6.399 -3.355 2.530 1.00 93.81 176 GLY A CA 1
ATOM 1431 C C . GLY A 1 176 ? -5.212 -3.116 1.613 1.00 93.81 176 GLY A C 1
ATOM 1432 O O . GLY A 1 176 ? -4.405 -2.210 1.818 1.00 93.81 176 GLY A O 1
ATOM 1433 N N . ARG A 1 177 ? -5.122 -3.947 0.572 1.00 93.56 177 ARG A N 1
ATOM 1434 C CA . ARG A 1 177 ? -4.203 -3.751 -0.559 1.00 93.56 177 ARG A CA 1
ATOM 1435 C C . ARG A 1 177 ? -2.751 -3.476 -0.134 1.00 93.56 177 ARG A C 1
ATOM 1437 O O . ARG A 1 177 ? -2.083 -2.663 -0.755 1.00 93.56 177 ARG A O 1
ATOM 1444 N N . SER A 1 178 ? -2.280 -4.136 0.926 1.00 94.56 178 SER A N 1
ATOM 1445 C CA . SER A 1 178 ? -0.879 -4.045 1.350 1.00 94.56 178 SER A CA 1
ATOM 1446 C C . SER A 1 178 ? 0.028 -4.528 0.226 1.00 94.56 178 SER A C 1
ATOM 1448 O O . SER A 1 178 ? -0.202 -5.608 -0.324 1.0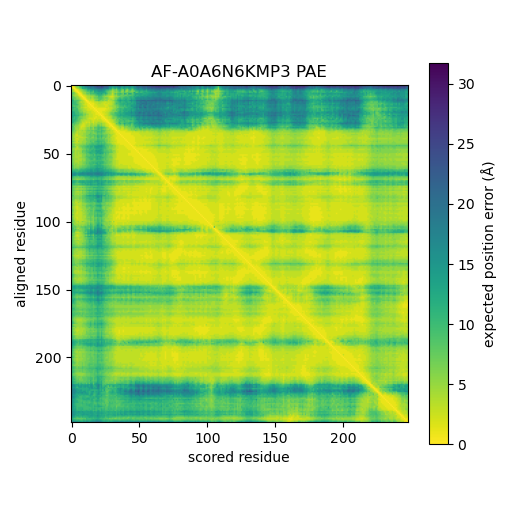0 94.56 178 SER A O 1
ATOM 1450 N N . PHE A 1 179 ? 1.038 -3.736 -0.116 1.00 96.06 179 PHE A N 1
ATOM 1451 C CA . PHE A 1 179 ? 1.962 -4.070 -1.188 1.00 96.06 179 PHE A CA 1
ATOM 1452 C C . PHE A 1 179 ? 3.356 -3.500 -0.928 1.00 96.06 179 PHE A C 1
ATOM 1454 O O . PHE A 1 179 ? 3.535 -2.468 -0.277 1.00 96.06 179 PHE A O 1
ATOM 1461 N N . ILE A 1 180 ? 4.349 -4.173 -1.497 1.00 96.56 180 ILE A N 1
ATOM 1462 C CA . ILE A 1 180 ? 5.724 -3.695 -1.606 1.00 96.56 180 ILE A CA 1
ATOM 1463 C C . ILE A 1 180 ? 6.065 -3.713 -3.090 1.00 96.56 180 ILE A C 1
ATOM 1465 O O . ILE A 1 180 ? 5.732 -4.671 -3.785 1.00 96.56 180 ILE A O 1
ATOM 1469 N N . ASN A 1 181 ? 6.720 -2.666 -3.582 1.00 96.88 181 ASN A N 1
ATOM 1470 C CA . ASN A 1 181 ? 7.144 -2.608 -4.973 1.00 96.88 181 ASN A CA 1
ATOM 1471 C C . ASN A 1 181 ? 8.181 -3.716 -5.267 1.00 96.88 181 ASN A C 1
ATOM 1473 O O . ASN A 1 181 ? 9.254 -3.706 -4.646 1.00 96.88 181 ASN A O 1
ATOM 1477 N N . PRO A 1 182 ? 7.925 -4.630 -6.227 1.00 95.25 182 PRO A N 1
ATOM 1478 C CA . PRO A 1 182 ? 8.863 -5.702 -6.561 1.00 95.25 182 PRO A CA 1
ATOM 1479 C C . PRO A 1 182 ? 10.258 -5.198 -6.956 1.00 95.25 182 PRO A C 1
ATOM 1481 O O . PRO A 1 182 ? 11.254 -5.822 -6.585 1.00 95.25 182 PRO A O 1
ATOM 1484 N N . TYR A 1 183 ? 10.358 -4.036 -7.620 1.00 95.25 183 TYR A N 1
ATOM 1485 C CA . TYR A 1 183 ? 11.640 -3.398 -7.958 1.00 95.25 183 TYR A CA 1
ATOM 1486 C C . TYR A 1 183 ? 12.520 -3.179 -6.722 1.00 95.25 183 TYR A C 1
ATOM 1488 O O . TYR A 1 183 ? 13.721 -3.471 -6.742 1.00 95.25 183 TYR A O 1
ATOM 1496 N N . ILE A 1 184 ? 11.915 -2.678 -5.642 1.00 94.56 184 ILE A N 1
ATOM 1497 C CA . ILE A 1 184 ? 12.608 -2.384 -4.388 1.00 94.56 184 ILE A CA 1
ATOM 1498 C C . ILE A 1 184 ? 12.850 -3.677 -3.615 1.00 94.56 184 ILE A C 1
ATOM 1500 O O . ILE A 1 184 ? 13.961 -3.904 -3.145 1.00 94.56 184 ILE A O 1
ATOM 1504 N N . GLN A 1 185 ? 11.856 -4.565 -3.537 1.00 92.19 185 GLN A N 1
ATOM 1505 C CA . GLN A 1 185 ? 11.956 -5.815 -2.782 1.00 92.19 185 GLN A CA 1
ATOM 1506 C C . GLN A 1 185 ? 13.086 -6.730 -3.283 1.00 92.19 185 GLN A C 1
ATOM 1508 O O . GLN A 1 185 ? 13.755 -7.380 -2.477 1.00 92.19 185 GLN A O 1
ATOM 1513 N N . MET A 1 186 ? 13.330 -6.770 -4.598 1.00 89.50 186 MET A N 1
ATOM 1514 C CA . MET A 1 186 ? 14.435 -7.540 -5.186 1.00 89.50 186 MET A CA 1
ATOM 1515 C C . MET A 1 186 ? 15.817 -6.975 -4.824 1.00 89.50 186 MET A C 1
ATOM 1517 O O . MET A 1 186 ? 16.787 -7.731 -4.767 1.00 89.50 186 MET A O 1
ATOM 1521 N N . ARG A 1 187 ? 15.914 -5.663 -4.576 1.00 91.12 187 ARG A N 1
ATOM 1522 C CA . ARG A 1 187 ? 17.168 -4.957 -4.261 1.00 91.12 187 ARG A CA 1
ATOM 1523 C C . ARG A 1 187 ? 17.423 -4.873 -2.753 1.00 91.12 187 ARG A C 1
ATOM 1525 O O . ARG A 1 187 ? 18.566 -5.006 -2.326 1.00 91.12 187 ARG A O 1
ATOM 1532 N N . ASP A 1 188 ? 16.369 -4.723 -1.955 1.00 87.62 188 ASP A N 1
ATOM 1533 C CA . ASP A 1 188 ? 16.410 -4.728 -0.492 1.00 87.62 188 ASP A CA 1
ATOM 1534 C C . ASP A 1 188 ? 15.136 -5.345 0.111 1.00 87.62 188 ASP A C 1
ATOM 1536 O O . ASP A 1 188 ? 14.155 -4.676 0.452 1.00 87.62 188 ASP A O 1
ATOM 1540 N N . LYS A 1 189 ? 15.159 -6.669 0.282 1.00 81.50 189 LYS A N 1
ATOM 1541 C CA . LYS A 1 189 ? 14.012 -7.421 0.806 1.00 81.50 189 LYS A CA 1
ATOM 1542 C C . LYS A 1 189 ? 13.653 -7.068 2.253 1.00 81.50 189 LYS A C 1
ATOM 1544 O O . LYS A 1 189 ? 12.488 -7.174 2.617 1.00 81.50 189 LYS A O 1
ATOM 1549 N N . ARG A 1 190 ? 14.632 -6.721 3.097 1.00 80.62 190 ARG A N 1
ATOM 1550 C CA . ARG A 1 190 ? 14.368 -6.439 4.520 1.00 80.62 190 ARG A CA 1
ATOM 1551 C C . ARG A 1 190 ? 13.939 -4.992 4.711 1.00 80.62 190 ARG A C 1
ATOM 1553 O O . ARG A 1 190 ? 12.877 -4.771 5.281 1.00 80.62 190 ARG A O 1
ATOM 1560 N N . GLY A 1 191 ? 14.697 -4.044 4.158 1.00 83.94 191 GLY A N 1
ATOM 1561 C CA . GLY A 1 191 ? 14.370 -2.625 4.272 1.00 83.94 191 GLY A CA 1
ATOM 1562 C C . GLY A 1 191 ? 13.004 -2.307 3.674 1.00 83.94 191 GLY A C 1
ATOM 1563 O O . GLY A 1 191 ? 12.219 -1.596 4.290 1.00 83.94 191 GLY A O 1
ATOM 1564 N N . SER A 1 192 ? 12.652 -2.921 2.539 1.00 85.88 192 SER A N 1
ATOM 1565 C CA . SER A 1 192 ? 11.339 -2.712 1.914 1.00 85.88 192 SER A CA 1
ATOM 1566 C C . SER A 1 192 ? 10.149 -3.048 2.822 1.00 85.88 192 SER A C 1
ATOM 1568 O O . SER A 1 192 ? 9.161 -2.317 2.804 1.00 85.88 192 SER A O 1
ATOM 1570 N N . ILE A 1 193 ? 10.252 -4.090 3.657 1.00 90.44 193 ILE A N 1
ATOM 1571 C CA . ILE A 1 193 ? 9.229 -4.434 4.659 1.00 90.44 193 ILE A CA 1
ATOM 1572 C C . ILE A 1 193 ? 9.249 -3.428 5.812 1.00 90.44 193 ILE A C 1
ATOM 1574 O O . ILE A 1 193 ? 8.194 -2.957 6.238 1.00 90.44 193 ILE A O 1
ATOM 1578 N N . ASP A 1 194 ? 10.435 -3.071 6.304 1.00 93.06 194 ASP A N 1
ATOM 1579 C CA . ASP A 1 194 ? 10.573 -2.121 7.409 1.00 93.06 194 ASP A CA 1
ATOM 1580 C C . ASP A 1 194 ? 9.920 -0.772 7.057 1.00 93.06 194 ASP A C 1
ATOM 1582 O O . ASP A 1 194 ? 9.178 -0.210 7.865 1.00 93.06 194 ASP A O 1
ATOM 1586 N N . PHE A 1 195 ? 10.086 -0.285 5.823 1.00 94.25 195 PHE A N 1
ATOM 1587 C CA . PHE A 1 195 ? 9.512 0.991 5.382 1.00 94.25 195 PHE A CA 1
ATOM 1588 C C . PHE A 1 195 ? 7.983 1.005 5.352 1.00 94.25 195 PHE A C 1
ATOM 1590 O O . PHE A 1 195 ? 7.368 1.979 5.793 1.00 94.25 195 PHE A O 1
ATOM 1597 N N . VAL A 1 196 ? 7.339 -0.070 4.896 1.00 94.50 196 VAL A N 1
ATOM 1598 C CA . VAL A 1 196 ? 5.873 -0.147 4.976 1.00 94.50 196 VAL A CA 1
ATOM 1599 C C . VAL A 1 196 ? 5.402 -0.272 6.431 1.00 94.50 196 VAL A C 1
ATOM 1601 O O . VAL A 1 196 ? 4.384 0.314 6.793 1.00 94.50 196 VAL A O 1
ATOM 1604 N N . LEU A 1 197 ? 6.151 -0.934 7.318 1.00 95.50 197 LEU A N 1
ATOM 1605 C CA . LEU A 1 197 ? 5.822 -0.954 8.753 1.00 95.50 197 LEU A CA 1
ATOM 1606 C C . LEU A 1 197 ? 5.945 0.432 9.409 1.00 95.50 197 LEU A C 1
ATOM 1608 O O . LEU A 1 197 ? 5.111 0.779 10.249 1.00 95.50 197 LEU A O 1
ATOM 1612 N N . HIS A 1 198 ? 6.912 1.256 8.992 1.00 95.56 198 HIS A N 1
ATOM 1613 C CA . HIS A 1 198 ? 6.986 2.666 9.398 1.00 95.56 198 HIS A CA 1
ATOM 1614 C C . HIS A 1 198 ? 5.706 3.434 9.037 1.00 95.56 198 HIS A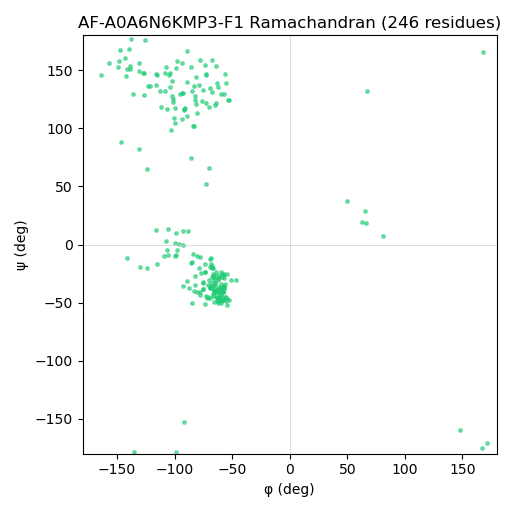 C 1
ATOM 1616 O O . HIS A 1 198 ? 5.222 4.225 9.847 1.00 95.56 198 HIS A O 1
ATOM 1622 N N . GLY A 1 199 ? 5.111 3.148 7.875 1.00 96.19 199 GLY A N 1
ATOM 1623 C CA . GLY A 1 199 ? 3.811 3.691 7.477 1.00 96.19 199 GLY A CA 1
ATOM 1624 C C . GLY A 1 199 ? 2.691 3.381 8.477 1.00 96.19 199 GLY A C 1
ATOM 1625 O O . GLY A 1 199 ? 1.967 4.281 8.902 1.00 96.19 199 GLY A O 1
ATOM 1626 N N . LEU A 1 200 ? 2.581 2.130 8.930 1.00 96.69 200 LEU A N 1
ATOM 1627 C CA . LEU A 1 200 ? 1.596 1.762 9.959 1.00 96.69 200 LEU A CA 1
ATOM 1628 C C . LEU A 1 200 ? 1.868 2.476 11.289 1.00 96.69 200 LEU A C 1
ATOM 1630 O O . LEU A 1 200 ? 0.937 2.949 11.942 1.00 96.69 200 LEU A O 1
ATOM 1634 N N . GLY A 1 201 ? 3.143 2.611 11.664 1.00 96.31 201 GLY A N 1
ATOM 1635 C CA . GLY A 1 201 ? 3.552 3.406 12.823 1.00 96.31 201 GLY A CA 1
ATOM 1636 C C . GLY A 1 201 ? 3.100 4.865 12.719 1.00 96.31 201 GLY A C 1
ATOM 1637 O O . GLY A 1 201 ? 2.594 5.419 13.695 1.00 96.31 201 GLY A O 1
ATOM 1638 N N . TYR A 1 202 ? 3.208 5.461 11.529 1.00 96.31 202 TYR A N 1
ATOM 1639 C CA . TYR A 1 202 ? 2.742 6.819 11.254 1.00 96.31 202 TYR A CA 1
ATOM 1640 C C . TYR A 1 202 ? 1.218 6.952 11.396 1.00 96.31 202 TYR A C 1
ATOM 1642 O O . TYR A 1 202 ? 0.757 7.875 12.065 1.00 96.31 202 TYR A O 1
ATOM 1650 N N . ILE A 1 203 ? 0.427 6.009 10.860 1.00 96.56 203 ILE A N 1
ATOM 1651 C CA . ILE A 1 203 ? -1.036 5.993 11.064 1.00 96.56 203 ILE A CA 1
ATOM 1652 C C . ILE A 1 203 ? -1.362 5.903 12.559 1.00 96.56 203 ILE A C 1
ATOM 1654 O O . ILE A 1 203 ? -2.150 6.697 13.063 1.00 96.56 203 ILE A O 1
ATOM 1658 N N . ASN A 1 204 ? -0.723 4.985 13.28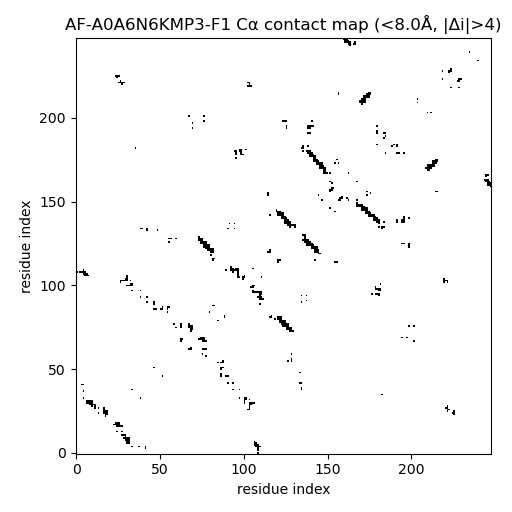7 1.00 95.56 204 ASN A N 1
ATOM 1659 C CA . ASN A 1 204 ? -0.967 4.808 14.718 1.00 95.56 204 ASN A CA 1
ATOM 1660 C C . ASN A 1 204 ? -0.621 6.068 15.533 1.00 95.56 204 ASN A C 1
ATOM 1662 O O . ASN A 1 204 ? -1.331 6.415 16.472 1.00 95.56 204 ASN A O 1
ATOM 1666 N N . ALA A 1 205 ? 0.458 6.771 15.174 1.00 95.38 205 ALA A N 1
ATOM 1667 C CA . ALA A 1 205 ? 0.832 8.032 15.813 1.00 95.38 205 ALA A CA 1
ATOM 1668 C C . ALA A 1 205 ? -0.149 9.171 15.482 1.00 95.38 205 ALA A C 1
ATOM 1670 O O . ALA A 1 205 ? -0.434 10.005 16.342 1.00 95.38 205 ALA A O 1
ATOM 1671 N N . LYS A 1 206 ? -0.673 9.200 14.251 1.00 94.88 206 LYS A N 1
ATOM 1672 C CA . LYS A 1 206 ? -1.621 10.217 13.776 1.00 94.88 206 LYS A CA 1
ATOM 1673 C C . LYS A 1 206 ? -3.037 10.023 14.328 1.00 94.88 206 LYS A C 1
ATOM 1675 O O . LYS A 1 206 ? -3.718 11.016 14.574 1.00 94.88 206 LYS A O 1
ATOM 1680 N N . TYR A 1 207 ? -3.452 8.776 14.552 1.00 95.31 207 TYR A N 1
ATOM 1681 C CA . TYR A 1 207 ? -4.783 8.403 15.045 1.00 95.31 207 TYR A CA 1
ATOM 1682 C C . TYR A 1 207 ? -4.690 7.552 16.326 1.00 95.31 207 TYR A C 1
ATOM 1684 O O . TYR A 1 207 ? -5.058 6.368 16.327 1.00 95.31 207 TYR A O 1
ATOM 1692 N N . PRO A 1 208 ? -4.180 8.129 17.434 1.00 96.06 208 PRO A N 1
ATOM 1693 C CA . PRO A 1 208 ? -3.916 7.395 18.672 1.00 96.06 208 PRO A CA 1
ATOM 1694 C C . PRO A 1 208 ? -5.188 6.927 19.393 1.00 96.06 208 PRO A C 1
ATOM 1696 O O . PRO A 1 208 ? -5.102 6.147 20.339 1.00 96.06 208 PRO A O 1
ATOM 1699 N N . GLU A 1 209 ? -6.367 7.410 18.993 1.00 95.25 209 GLU A N 1
ATOM 1700 C CA . GLU A 1 209 ? -7.653 6.964 19.528 1.00 95.25 209 GLU A CA 1
ATOM 1701 C C . GLU A 1 209 ? -8.148 5.648 18.915 1.00 95.25 209 GLU A C 1
ATOM 1703 O O . GLU A 1 209 ? -9.149 5.098 19.376 1.00 95.25 209 GLU A O 1
ATOM 1708 N N . THR A 1 210 ? -7.496 5.169 17.853 1.00 95.94 210 THR A N 1
ATOM 1709 C CA . THR A 1 210 ? -7.856 3.898 17.225 1.00 95.94 210 THR A CA 1
ATOM 1710 C C . THR A 1 210 ? -7.433 2.724 18.104 1.00 95.94 210 THR A C 1
ATOM 1712 O O . THR A 1 210 ? -6.419 2.753 18.800 1.00 95.94 210 THR A O 1
ATOM 1715 N N . LYS A 1 211 ? -8.232 1.658 18.089 1.00 94.94 211 LYS A N 1
ATOM 1716 C CA . LYS A 1 211 ? -7.988 0.437 18.857 1.00 94.94 211 LYS A CA 1
ATOM 1717 C C . LYS A 1 211 ? -6.859 -0.408 18.270 1.00 94.94 211 LYS A C 1
ATOM 1719 O O . LYS A 1 211 ? -6.250 -1.209 18.980 1.00 94.94 211 LYS A O 1
ATOM 1724 N N . GLY A 1 212 ? -6.603 -0.231 16.980 1.00 94.56 212 GLY A N 1
ATOM 1725 C CA . GLY A 1 212 ? -5.596 -0.940 16.215 1.00 94.56 212 GLY A CA 1
ATOM 1726 C C . GLY A 1 212 ? -6.031 -1.118 14.767 1.00 94.56 212 GLY A C 1
ATOM 1727 O O . GLY A 1 212 ? -6.918 -0.421 14.268 1.00 94.56 212 GLY A O 1
ATOM 1728 N N . PHE A 1 213 ? -5.410 -2.093 14.114 1.00 95.38 213 PHE A N 1
ATOM 1729 C CA . PHE A 1 213 ? -5.625 -2.416 12.711 1.00 95.38 213 PHE A CA 1
ATOM 1730 C C . PHE A 1 213 ? -6.383 -3.734 12.566 1.00 95.38 213 PHE A C 1
ATOM 1732 O O . PHE A 1 213 ? -6.181 -4.659 13.356 1.00 95.38 213 PHE A O 1
ATOM 1739 N N . PHE A 1 214 ? -7.199 -3.845 11.525 1.00 93.31 214 PHE A N 1
ATOM 1740 C CA . PHE A 1 214 ? -7.809 -5.103 11.102 1.00 93.31 214 PHE A CA 1
ATOM 1741 C C . PHE A 1 214 ? -7.886 -5.170 9.576 1.00 93.31 214 PHE A C 1
ATOM 1743 O O . PHE A 1 214 ? -7.799 -4.155 8.897 1.00 93.31 214 PHE A O 1
ATOM 1750 N N . GLY A 1 215 ? -8.030 -6.370 9.030 1.00 91.44 215 GLY A N 1
ATOM 1751 C CA . GLY A 1 215 ? -8.136 -6.595 7.592 1.00 91.44 215 GLY A CA 1
ATOM 1752 C C . GLY A 1 215 ? -7.985 -8.074 7.266 1.00 91.44 215 GLY A C 1
ATOM 1753 O O . GLY A 1 215 ? -7.554 -8.865 8.111 1.00 91.44 215 GLY A O 1
ATOM 1754 N N . LYS A 1 216 ? -8.345 -8.467 6.042 1.00 86.88 216 LYS A N 1
ATOM 1755 C CA . LYS A 1 216 ? -8.146 -9.846 5.584 1.00 86.88 216 LYS A CA 1
ATOM 1756 C C . LYS A 1 216 ? -6.718 -10.074 5.106 1.00 86.88 216 LYS A C 1
ATOM 1758 O O . LYS A 1 216 ? -6.126 -9.235 4.431 1.00 86.88 216 LYS A O 1
ATOM 1763 N N . VAL A 1 217 ? -6.209 -11.270 5.377 1.00 82.56 217 VAL A N 1
ATOM 1764 C CA . VAL A 1 217 ? -4.993 -11.793 4.751 1.00 82.56 217 VAL A CA 1
ATOM 1765 C C . VAL A 1 217 ? -5.420 -12.792 3.686 1.00 82.56 217 VAL A C 1
ATOM 1767 O O . VAL A 1 217 ? -6.212 -13.690 3.963 1.00 82.56 217 VAL A O 1
ATOM 1770 N N . THR A 1 218 ? -4.916 -12.624 2.466 1.00 78.56 218 THR A N 1
ATOM 1771 C CA . THR A 1 218 ? -5.153 -13.573 1.371 1.00 78.56 218 THR A CA 1
ATOM 1772 C C . THR A 1 218 ? -3.916 -14.441 1.205 1.00 78.56 218 THR A C 1
ATOM 1774 O O . THR A 1 218 ? -2.817 -13.918 1.041 1.00 78.56 218 THR A O 1
ATOM 1777 N N . LEU A 1 219 ? -4.096 -15.759 1.259 1.00 75.31 219 LEU A N 1
ATOM 1778 C CA . LEU A 1 219 ? -3.062 -16.731 0.920 1.00 75.31 219 LEU A CA 1
ATOM 1779 C C . LEU A 1 219 ? -3.353 -17.232 -0.495 1.00 75.31 219 LEU A C 1
ATOM 1781 O O . LEU A 1 219 ? -4.350 -17.912 -0.713 1.00 75.31 219 LEU A O 1
ATOM 1785 N N . TYR A 1 220 ? -2.525 -16.845 -1.462 1.00 71.75 220 TYR A N 1
ATOM 1786 C CA . TYR A 1 220 ? -2.665 -17.296 -2.847 1.00 71.75 220 TYR A CA 1
ATOM 1787 C C . TYR A 1 220 ? -2.233 -18.761 -3.008 1.00 71.75 220 TYR A C 1
ATOM 1789 O O . TYR A 1 220 ? -1.369 -19.238 -2.274 1.00 71.75 220 TYR A O 1
ATOM 1797 N N . ASN A 1 221 ? -2.769 -19.461 -4.015 1.00 64.12 221 ASN A N 1
ATOM 1798 C CA . ASN A 1 221 ? -2.523 -20.895 -4.259 1.00 64.12 221 ASN A CA 1
ATOM 1799 C C . ASN A 1 221 ? -1.034 -21.271 -4.367 1.00 64.12 221 ASN A C 1
ATOM 1801 O O . ASN A 1 221 ? -0.654 -22.401 -4.061 1.00 64.12 221 ASN A O 1
ATOM 1805 N N . ILE A 1 222 ? -0.171 -20.322 -4.748 1.00 61.75 222 ILE A N 1
ATOM 1806 C CA . ILE A 1 222 ? 1.288 -20.504 -4.763 1.00 61.75 222 ILE A CA 1
ATOM 1807 C C . ILE A 1 222 ? 1.861 -20.912 -3.396 1.00 61.75 222 ILE A C 1
ATOM 1809 O O . ILE A 1 222 ? 2.911 -21.553 -3.330 1.00 61.75 222 ILE A O 1
ATOM 1813 N N . TYR A 1 223 ? 1.164 -20.557 -2.315 1.00 62.62 223 TYR A N 1
ATOM 1814 C CA . TYR A 1 223 ? 1.535 -20.824 -0.931 1.00 62.62 223 TYR A CA 1
ATOM 1815 C C . TYR A 1 223 ? 1.001 -22.168 -0.424 1.00 62.62 223 TYR A C 1
ATOM 1817 O O . TYR A 1 223 ? 1.677 -22.824 0.371 1.00 62.62 223 TYR A O 1
ATOM 1825 N N . GLU A 1 224 ? -0.153 -22.625 -0.920 1.00 61.72 224 GLU A N 1
ATOM 1826 C CA . GLU A 1 224 ? -0.697 -23.955 -0.597 1.00 61.72 224 GLU A CA 1
ATOM 1827 C C . GLU A 1 224 ? 0.248 -25.067 -1.071 1.00 61.72 224 GLU A C 1
ATOM 1829 O O . GLU A 1 224 ? 0.528 -26.022 -0.349 1.00 61.72 224 GLU A O 1
ATOM 1834 N N . GLN A 1 225 ? 0.843 -24.905 -2.256 1.00 61.44 225 GLN A N 1
ATOM 1835 C CA . GLN A 1 225 ? 1.783 -25.888 -2.809 1.00 61.44 225 GLN A CA 1
ATOM 1836 C C . GLN A 1 225 ? 3.100 -25.992 -2.022 1.00 61.44 225 GLN A C 1
ATOM 1838 O O . GLN A 1 225 ? 3.810 -26.991 -2.128 1.00 61.44 225 GLN A O 1
ATOM 1843 N N . GLN A 1 226 ? 3.421 -24.984 -1.209 1.00 64.12 226 GLN A N 1
ATOM 1844 C CA . GLN A 1 226 ? 4.593 -24.970 -0.328 1.00 64.12 226 GLN A CA 1
ATOM 1845 C C . GLN A 1 226 ? 4.257 -25.409 1.110 1.00 64.12 226 GLN A C 1
ATOM 1847 O O . GLN A 1 226 ? 5.142 -25.414 1.966 1.00 64.12 226 GLN A O 1
ATOM 1852 N N . GLY A 1 227 ? 2.995 -25.759 1.402 1.00 70.19 227 GLY A N 1
ATOM 1853 C CA . GLY A 1 227 ? 2.518 -26.053 2.759 1.00 70.19 227 GLY A CA 1
ATOM 1854 C C . GLY A 1 227 ? 2.538 -24.835 3.690 1.00 70.19 227 GLY A C 1
ATOM 1855 O O . GLY A 1 227 ? 2.545 -24.976 4.919 1.00 70.19 227 GLY A O 1
ATOM 1856 N N . ALA A 1 228 ? 2.605 -23.626 3.122 1.00 71.38 228 ALA A N 1
ATOM 1857 C CA . ALA A 1 228 ? 2.649 -22.394 3.894 1.00 71.38 228 ALA A CA 1
ATOM 1858 C C . ALA A 1 228 ? 1.302 -22.119 4.572 1.00 71.38 228 ALA A C 1
ATOM 1860 O O . ALA A 1 228 ? 1.289 -21.595 5.680 1.00 71.38 228 ALA A O 1
ATOM 1861 N N . ASP A 1 229 ? 0.186 -22.542 3.977 1.00 75.06 229 ASP A N 1
ATOM 1862 C CA . ASP A 1 229 ? -1.143 -22.546 4.597 1.00 75.06 229 ASP A CA 1
ATOM 1863 C C . ASP A 1 229 ? -1.140 -23.305 5.937 1.00 75.06 229 ASP A C 1
ATOM 1865 O O . ASP A 1 229 ? -1.589 -22.777 6.957 1.00 75.06 229 ASP A O 1
ATOM 1869 N N . ALA A 1 230 ? -0.535 -24.497 5.980 1.00 78.88 230 ALA A N 1
ATOM 1870 C CA . ALA A 1 230 ? -0.420 -25.297 7.193 1.00 78.88 230 ALA A CA 1
ATOM 1871 C C . ALA A 1 230 ? 0.471 -24.612 8.241 1.00 78.88 230 ALA A C 1
ATOM 1873 O O . ALA A 1 230 ? 0.140 -24.613 9.432 1.00 78.88 230 ALA A O 1
ATOM 1874 N N . PHE A 1 231 ? 1.573 -23.988 7.809 1.00 81.25 231 PHE A N 1
ATOM 1875 C CA . PHE A 1 231 ? 2.420 -23.176 8.683 1.00 81.25 231 PHE A CA 1
ATOM 1876 C C . PHE A 1 231 ? 1.658 -21.973 9.253 1.00 81.25 231 PHE A C 1
ATOM 1878 O O . PHE A 1 231 ? 1.642 -21.789 10.471 1.00 81.25 231 PHE A O 1
ATOM 1885 N N . PHE A 1 232 ? 0.983 -21.188 8.410 1.00 78.69 232 PHE A N 1
ATOM 1886 C CA . PHE A 1 232 ? 0.197 -20.027 8.827 1.00 78.69 232 PHE A CA 1
ATOM 1887 C C . PHE A 1 232 ? -0.919 -20.427 9.787 1.00 78.69 232 PHE A C 1
ATOM 1889 O O . PHE A 1 232 ? -1.067 -19.801 10.834 1.00 78.69 232 PHE A O 1
ATOM 1896 N N . LEU A 1 233 ? -1.650 -21.508 9.502 1.00 80.00 233 LEU A N 1
ATOM 1897 C CA . LEU A 1 233 ? -2.670 -22.044 10.403 1.00 80.00 233 LEU A CA 1
ATOM 1898 C C . LEU A 1 233 ? -2.074 -22.494 11.741 1.00 80.00 233 LEU A C 1
ATOM 1900 O O . LEU A 1 233 ? -2.678 -22.257 12.788 1.00 80.00 233 LEU A O 1
ATOM 1904 N N . ALA A 1 234 ? -0.898 -23.127 11.741 1.00 84.12 234 ALA A N 1
ATOM 1905 C CA . ALA A 1 234 ? -0.220 -23.535 12.971 1.00 84.12 234 ALA A CA 1
ATOM 1906 C C . ALA A 1 234 ? 0.248 -22.329 13.800 1.00 84.12 234 ALA A C 1
ATOM 1908 O O . ALA A 1 234 ? 0.064 -22.314 15.019 1.00 84.12 234 ALA A O 1
ATOM 1909 N N . VAL A 1 235 ? 0.809 -21.305 13.151 1.00 85.56 235 VAL A N 1
ATOM 1910 C CA . VAL A 1 235 ? 1.196 -20.038 13.788 1.00 85.56 235 VAL A CA 1
ATOM 1911 C C . VAL A 1 235 ? -0.036 -19.332 14.346 1.00 85.56 235 VAL A C 1
ATOM 1913 O O . VAL A 1 235 ? -0.041 -18.985 15.524 1.00 85.56 235 VAL A O 1
ATOM 1916 N N . ALA A 1 236 ? -1.103 -19.196 13.559 1.00 84.62 236 ALA A N 1
ATOM 1917 C CA . ALA A 1 236 ? -2.344 -18.562 13.987 1.00 84.62 236 ALA A CA 1
ATOM 1918 C C . ALA A 1 236 ? -2.949 -19.273 15.203 1.00 84.62 236 ALA A C 1
ATOM 1920 O O . ALA A 1 236 ? -3.228 -18.635 16.210 1.00 84.62 236 ALA A O 1
ATOM 1921 N N . LYS A 1 237 ? -3.047 -20.608 15.176 1.00 83.75 237 LYS A N 1
ATOM 1922 C CA . LYS A 1 237 ? -3.537 -21.397 16.321 1.00 83.75 237 LYS A CA 1
ATOM 1923 C C . LYS A 1 237 ? -2.670 -21.262 17.573 1.00 83.75 237 LYS A C 1
ATOM 1925 O O . LYS A 1 237 ? -3.170 -21.453 18.677 1.00 83.75 237 LYS A O 1
ATOM 1930 N N . LYS A 1 238 ? -1.370 -21.007 17.412 1.00 89.31 238 LYS A N 1
ATOM 1931 C CA . LYS A 1 238 ? -0.421 -20.917 18.526 1.00 89.31 238 LYS A CA 1
ATOM 1932 C C . LYS A 1 238 ? -0.336 -19.516 19.127 1.00 89.31 238 LYS A C 1
ATOM 1934 O O . LYS A 1 238 ? -0.142 -19.399 20.334 1.00 89.31 238 LYS A O 1
ATOM 1939 N N . TYR A 1 239 ? -0.410 -18.482 18.295 1.00 87.38 239 TYR A N 1
ATOM 1940 C CA . TYR A 1 239 ? -0.099 -17.107 18.685 1.00 87.38 239 TYR A CA 1
ATOM 1941 C C . TYR A 1 239 ? -1.300 -16.162 18.633 1.00 87.38 239 TYR A C 1
ATOM 1943 O O . TYR A 1 239 ? -1.226 -15.093 19.237 1.00 87.38 239 TYR A O 1
ATOM 1951 N N . PHE A 1 240 ? -2.390 -16.525 17.954 1.00 86.00 240 PHE A N 1
ATOM 1952 C CA . PHE A 1 240 ? -3.600 -15.707 17.895 1.00 86.00 240 PHE A CA 1
ATOM 1953 C C . PHE A 1 240 ? -4.700 -16.283 18.781 1.00 86.00 240 PHE A C 1
ATOM 1955 O O . PHE A 1 240 ? -4.847 -17.495 18.940 1.00 86.00 240 PHE A O 1
ATOM 1962 N N . CYS A 1 241 ? -5.488 -15.381 19.356 1.00 84.88 241 CYS A N 1
ATOM 1963 C CA . CYS A 1 241 ? -6.678 -15.727 20.113 1.00 84.88 241 CYS A CA 1
ATOM 1964 C C . CYS A 1 241 ? -7.884 -15.667 19.183 1.00 84.88 241 CYS A C 1
ATOM 1966 O O . CYS A 1 241 ? -8.084 -14.667 18.493 1.00 84.88 241 CYS A O 1
ATOM 1968 N N . GLN A 1 242 ? -8.703 -16.715 19.194 1.00 82.12 242 GLN A N 1
ATOM 1969 C CA . GLN A 1 242 ? -10.005 -16.661 18.545 1.00 82.12 242 GLN A CA 1
ATOM 1970 C C . GLN A 1 242 ? -10.876 -15.601 19.237 1.00 82.12 242 GLN A C 1
ATOM 1972 O O . GLN A 1 242 ? -10.863 -15.488 20.465 1.00 82.12 242 GLN A O 1
ATOM 1977 N N . SER A 1 243 ? -11.619 -14.836 18.442 1.00 84.56 243 SER A N 1
ATOM 1978 C CA . SER A 1 243 ? -12.616 -13.875 18.906 1.00 84.56 243 SER A CA 1
ATOM 1979 C C . SER A 1 243 ? -13.918 -14.090 18.141 1.00 84.56 243 SER A C 1
ATOM 1981 O O . SER A 1 243 ? -13.880 -14.468 16.973 1.00 84.56 243 SER A O 1
ATOM 1983 N N . ASP A 1 244 ? -15.043 -13.801 18.792 1.00 88.50 244 ASP A N 1
ATOM 1984 C CA . ASP A 1 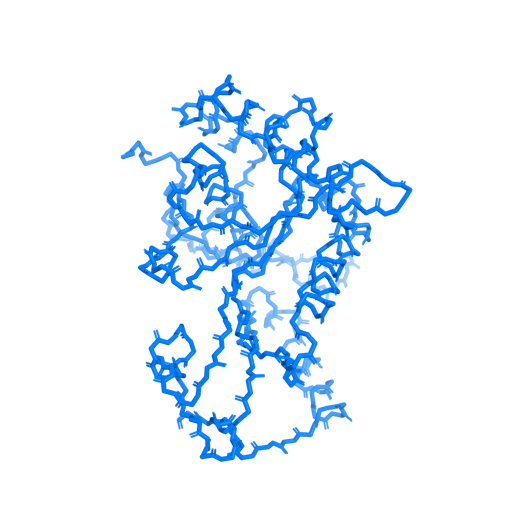244 ? -16.378 -13.774 18.181 1.00 88.50 244 ASP A CA 1
ATOM 1985 C C . ASP A 1 244 ? -16.744 -12.358 17.680 1.00 88.50 244 ASP A C 1
ATOM 1987 O O . ASP A 1 244 ? -17.897 -12.064 17.374 1.00 88.50 244 ASP A O 1
ATOM 1991 N N . ASP A 1 245 ? -15.765 -11.446 17.642 1.00 91.06 245 ASP A N 1
ATOM 1992 C CA . ASP A 1 245 ? -15.964 -10.046 17.259 1.00 91.06 245 ASP A CA 1
ATOM 1993 C C . ASP A 1 245 ? -16.103 -9.836 15.736 1.00 91.06 245 ASP A C 1
ATOM 1995 O O . ASP A 1 245 ? -16.726 -8.860 15.321 1.00 91.06 245 ASP A O 1
ATOM 1999 N N . VAL A 1 246 ? -15.558 -10.746 14.918 1.00 89.31 246 VAL A N 1
ATOM 2000 C CA . VAL A 1 246 ? -15.631 -10.724 13.444 1.00 89.31 246 VAL A CA 1
ATOM 2001 C C . VAL A 1 246 ? -15.943 -12.130 12.937 1.00 89.31 246 VAL A C 1
ATOM 2003 O O . VAL A 1 246 ? -15.267 -13.085 13.323 1.00 89.31 246 VAL A O 1
ATOM 2006 N N . PHE A 1 247 ? -16.950 -12.270 12.079 1.00 88.62 247 PHE A N 1
ATOM 2007 C CA . PHE A 1 247 ? -17.435 -13.563 11.586 1.00 88.62 247 PHE A CA 1
ATOM 2008 C C . PHE A 1 247 ? -1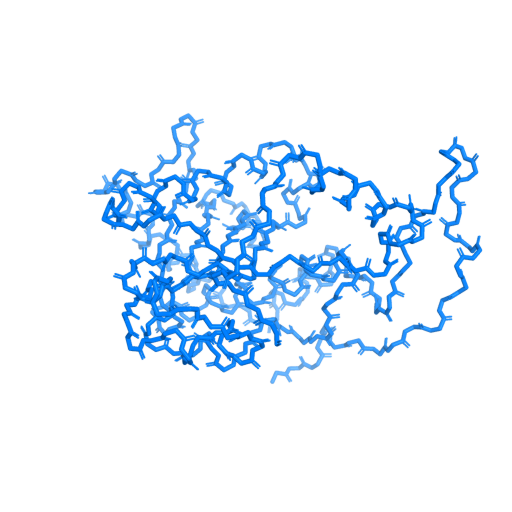7.959 -13.462 10.145 1.00 88.62 247 PHE A C 1
ATOM 2010 O O . PHE A 1 247 ? -18.090 -12.362 9.616 1.00 88.62 247 PHE A O 1
ATOM 2017 N N . VAL A 1 248 ? -18.185 -14.608 9.494 1.00 84.88 248 VAL A N 1
ATOM 2018 C CA . VAL A 1 248 ? -18.703 -14.724 8.113 1.00 84.88 248 VAL A CA 1
ATOM 2019 C C . VAL A 1 248 ? -20.168 -15.128 8.147 1.00 84.88 248 VAL A C 1
ATOM 2021 O O . VAL A 1 248 ? -20.483 -16.047 8.939 1.00 84.88 248 VAL A O 1
#

pLDDT: mean 88.61, std 9.34, range [50.44, 98.19]